Protein AF-A0A7J2ZGX6-F1 (afdb_monomer)

Foldseek 3Di:
DPPVVVVVVVVVVVVVVVPPPPQQWAKEKEFEWEEEDWFKWKDAFPDDIDTHDHVTDRDFIKMFTHPPLAALWTWIDTPPDPGTDDQVGFRIKMWGQDQFKKWKFKAWQDFDPPQKWKAKDQPTQVCQSVHDTRRDRGDRPTDTHHHGDITGMHMTMGGHNDGSPNYHYIYMYMYIDGD

Sequence (179 aa):
MDLKKTIRSAAVLLALVSLAHAAKYTTTLTYFNIASVEAFTVTLPGQTAVEATTGGAATANIEFNSTTGTDTCVDPCIAASTTCQSAGTPIFLIENTGTVNLHITVNFTASPPSCIKVAGSSASRAAACTGTIIDTSAVTVSASLQPSQQVSWWEAANFTSCVSSDTTTRTQWVYGVQT

Mean predicted aligned error: 10.23 Å

pLDDT: mean 76.53, std 14.9, range [42.88, 93.44]

Secondary structure (DSSP, 8-state):
--HHHHHHHHHHHHHHTT-------EEEEEEEEEES-SSEEEE-TTS--EE-BTT-EEEEEEEEEESSS--S-B-EEETTSS-B-BTTB-SEEEEE-SSS-EEEEEEESSPPPTTEEEEEESS-HHHHHHS-B--SS-----EEEPTT-EEEEEEEEEESS--TT--EEEEEEEEEEE-

Radius of gyration: 21.31 Å; Cα contacts (8 Å, |Δi|>4): 447; chains: 1; bounding box: 58×39×68 Å

Structure (mmCIF, N/CA/C/O backbone):
data_AF-A0A7J2ZGX6-F1
#
_entry.id   AF-A0A7J2ZGX6-F1
#
loop_
_atom_site.group_PDB
_atom_site.id
_atom_site.type_symbol
_atom_site.label_atom_id
_atom_site.label_alt_id
_atom_site.label_comp_id
_atom_site.label_asym_id
_atom_site.label_entity_id
_atom_site.label_seq_id
_atom_site.pdbx_PDB_ins_code
_atom_site.Cartn_x
_atom_site.Cartn_y
_atom_site.Cartn_z
_atom_site.occupancy
_atom_site.B_iso_or_equiv
_atom_site.auth_seq_id
_atom_site.auth_comp_id
_atom_site.auth_asym_id
_atom_site.auth_atom_id
_atom_site.pdbx_PDB_model_num
ATOM 1 N N . MET A 1 1 ? 40.299 24.655 -44.508 1.00 51.69 1 MET A N 1
ATOM 2 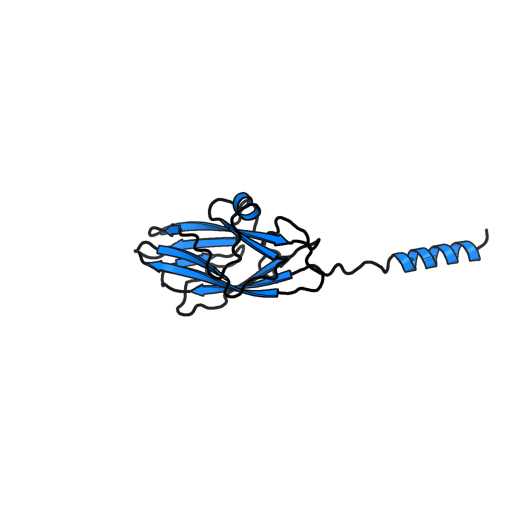C CA . MET A 1 1 ? 39.569 23.854 -43.504 1.00 51.69 1 MET A CA 1
ATOM 3 C C . MET A 1 1 ? 38.250 23.448 -44.136 1.00 51.69 1 MET A C 1
ATOM 5 O O . MET A 1 1 ? 37.492 24.316 -44.544 1.00 51.69 1 MET A O 1
ATOM 9 N N . ASP A 1 2 ? 38.071 22.155 -44.384 1.00 52.41 2 ASP A N 1
ATOM 10 C CA . ASP A 1 2 ? 37.078 21.637 -45.328 1.00 52.41 2 ASP A CA 1
ATOM 11 C C . ASP A 1 2 ? 35.677 21.635 -44.692 1.00 52.41 2 ASP A C 1
ATOM 13 O O . ASP A 1 2 ? 35.307 20.716 -43.960 1.00 52.41 2 ASP A O 1
ATOM 17 N N . LEU A 1 3 ? 34.913 22.709 -44.919 1.00 46.06 3 LEU A N 1
ATOM 18 C CA . LEU A 1 3 ? 33.615 22.990 -44.285 1.00 46.06 3 LEU A CA 1
ATOM 19 C C . LEU A 1 3 ? 32.607 21.832 -44.446 1.00 46.06 3 LEU A C 1
ATOM 21 O O . LEU A 1 3 ? 31.759 21.601 -43.585 1.00 46.06 3 LEU A O 1
ATOM 25 N N . LYS A 1 4 ? 32.753 21.034 -45.511 1.00 46.56 4 LYS A N 1
ATOM 26 C CA . LYS A 1 4 ? 31.935 19.842 -45.780 1.00 46.56 4 LYS A CA 1
ATOM 27 C C . LYS A 1 4 ? 32.206 18.682 -44.811 1.00 46.56 4 LYS A C 1
ATOM 29 O O . LYS A 1 4 ? 31.310 17.871 -44.589 1.00 46.56 4 LYS A O 1
ATOM 34 N N . LYS A 1 5 ? 33.405 18.592 -44.222 1.00 48.88 5 LYS A N 1
ATOM 35 C CA . LYS A 1 5 ? 33.767 17.557 -43.234 1.00 48.88 5 LYS A CA 1
ATOM 36 C C . LYS A 1 5 ? 33.173 17.860 -41.857 1.00 48.88 5 LYS A C 1
ATOM 38 O O . LYS A 1 5 ? 32.668 16.952 -41.209 1.00 48.88 5 LYS A O 1
ATOM 43 N N . THR A 1 6 ? 33.152 19.129 -41.454 1.00 49.72 6 THR A N 1
ATOM 44 C CA . THR A 1 6 ? 32.618 19.558 -40.150 1.00 49.72 6 THR A CA 1
ATOM 45 C C . THR A 1 6 ? 31.095 19.403 -40.064 1.00 49.72 6 THR A C 1
ATOM 47 O O . THR A 1 6 ? 30.574 18.991 -39.032 1.00 49.72 6 THR A O 1
ATOM 50 N N . ILE A 1 7 ? 30.374 19.644 -41.168 1.00 54.09 7 ILE A N 1
ATOM 51 C CA . ILE A 1 7 ? 28.905 19.518 -41.221 1.00 54.09 7 ILE A CA 1
ATOM 52 C C . ILE A 1 7 ? 28.454 18.047 -41.145 1.00 54.09 7 ILE A C 1
ATOM 54 O O . ILE A 1 7 ? 27.448 17.740 -40.509 1.00 54.09 7 ILE A O 1
ATOM 58 N N . ARG A 1 8 ? 29.217 17.112 -41.732 1.00 52.41 8 ARG A N 1
ATOM 59 C CA . ARG A 1 8 ? 28.899 15.672 -41.674 1.00 52.41 8 ARG A CA 1
ATOM 60 C C . ARG A 1 8 ? 29.056 15.095 -40.265 1.00 52.41 8 ARG A C 1
ATOM 62 O O . ARG A 1 8 ? 28.228 14.289 -39.857 1.00 52.41 8 ARG A O 1
ATOM 69 N N . SER A 1 9 ? 30.056 15.546 -39.506 1.00 52.31 9 SER A N 1
ATOM 70 C CA . SER A 1 9 ? 30.250 15.113 -38.116 1.00 52.31 9 SER A CA 1
ATOM 71 C C . SER A 1 9 ? 29.169 15.647 -37.171 1.00 52.31 9 SER A C 1
ATOM 73 O O . SER A 1 9 ? 28.743 14.928 -36.273 1.00 52.31 9 SER A O 1
ATOM 75 N N . ALA A 1 10 ? 28.672 16.869 -37.394 1.00 51.41 10 ALA A N 1
ATOM 76 C CA . ALA A 1 10 ? 27.597 17.444 -36.584 1.00 51.41 10 ALA A CA 1
ATOM 77 C C . ALA A 1 10 ? 26.242 16.747 -36.815 1.00 51.41 10 ALA A C 1
ATOM 79 O O . ALA A 1 10 ? 25.500 16.525 -35.864 1.00 51.41 10 ALA A O 1
ATOM 80 N N . ALA A 1 11 ? 25.938 16.343 -38.054 1.00 53.41 11 ALA A N 1
ATOM 81 C CA . ALA A 1 11 ? 24.695 15.638 -38.377 1.00 53.41 11 ALA A CA 1
ATOM 82 C C . ALA A 1 11 ? 24.647 14.208 -37.806 1.00 53.41 11 ALA A C 1
ATOM 84 O O . ALA A 1 11 ? 23.593 13.763 -37.361 1.00 53.41 11 ALA A O 1
ATOM 85 N N . VAL A 1 12 ? 25.787 13.504 -37.764 1.00 52.22 12 VAL A N 1
ATOM 86 C CA . VAL A 1 12 ? 25.885 12.178 -37.125 1.00 52.22 12 VAL A CA 1
ATOM 87 C C . VAL A 1 12 ? 25.757 12.296 -35.604 1.00 52.22 12 VAL A C 1
ATOM 89 O O . VAL A 1 12 ? 25.054 11.495 -34.995 1.00 52.22 12 VAL A O 1
ATOM 92 N N . LEU A 1 13 ? 26.351 13.330 -34.994 1.00 49.06 13 LEU A N 1
ATOM 93 C CA . LEU A 1 13 ? 26.216 13.583 -33.556 1.00 49.06 13 LEU A CA 1
ATOM 94 C C . LEU A 1 13 ? 24.770 13.946 -33.170 1.00 49.06 13 LEU A C 1
ATOM 96 O O . LEU A 1 13 ? 24.279 13.477 -32.151 1.00 49.06 13 LEU A O 1
ATOM 100 N N . LEU A 1 14 ? 24.062 14.718 -34.005 1.00 49.47 14 LEU A N 1
ATOM 101 C CA . LEU A 1 14 ? 22.666 15.104 -33.762 1.00 49.47 14 LEU A CA 1
ATOM 102 C C . LEU A 1 14 ? 21.678 13.941 -33.981 1.00 49.47 14 LEU A C 1
ATOM 104 O O . LEU A 1 14 ? 20.663 13.868 -33.295 1.00 49.47 14 LEU A O 1
ATOM 108 N N . ALA A 1 15 ? 21.994 13.003 -34.881 1.00 49.75 15 ALA A N 1
ATOM 109 C CA . ALA A 1 15 ? 21.204 11.789 -35.106 1.00 49.75 15 ALA A CA 1
ATOM 110 C C . ALA A 1 15 ? 21.405 10.708 -34.022 1.00 49.75 15 ALA A C 1
ATOM 112 O O . ALA A 1 15 ? 20.553 9.840 -33.861 1.00 49.75 15 ALA A O 1
ATOM 113 N N . LEU A 1 16 ? 22.507 10.755 -33.264 1.00 48.34 16 LEU A N 1
ATOM 114 C CA . LEU A 1 16 ? 22.766 9.845 -32.138 1.00 48.34 16 LEU A CA 1
ATOM 115 C C . LEU A 1 16 ? 22.094 10.296 -30.829 1.00 48.34 16 LEU A C 1
ATOM 117 O O . LEU A 1 16 ? 21.864 9.470 -29.952 1.00 48.34 16 LEU A O 1
ATOM 121 N N . VAL A 1 17 ? 21.735 11.579 -30.699 1.00 48.09 17 VAL A N 1
ATOM 122 C CA . VAL A 1 17 ? 21.063 12.125 -29.500 1.00 48.09 17 VAL A CA 1
ATOM 123 C C . VAL A 1 17 ? 19.572 11.754 -29.446 1.00 48.09 17 VAL A C 1
ATOM 125 O O . VAL A 1 17 ? 18.982 11.725 -28.369 1.00 48.09 17 VAL A O 1
ATOM 128 N N . SER A 1 18 ? 18.951 11.408 -30.577 1.00 42.88 18 SER A N 1
ATOM 129 C CA . SER A 1 18 ? 17.526 11.049 -30.651 1.00 42.88 18 SER A CA 1
ATOM 130 C C . SER A 1 18 ? 17.216 9.571 -30.381 1.00 42.88 18 SER A C 1
ATOM 132 O O . SER A 1 18 ? 16.042 9.217 -30.305 1.00 42.88 18 SER A O 1
ATOM 134 N N . LEU A 1 19 ? 18.225 8.720 -30.143 1.00 46.47 19 LEU A N 1
ATOM 135 C CA . LEU A 1 19 ? 18.037 7.415 -29.489 1.00 46.47 19 LEU A CA 1
ATOM 136 C C . LEU A 1 19 ? 18.182 7.531 -27.964 1.00 46.47 19 LEU A C 1
ATOM 138 O O . LEU A 1 19 ? 18.705 6.635 -27.299 1.00 46.47 19 LEU A O 1
ATOM 142 N N . ALA A 1 20 ? 17.660 8.612 -27.383 1.00 43.69 20 ALA A N 1
ATOM 143 C CA . ALA A 1 20 ? 17.103 8.515 -26.046 1.00 43.69 20 ALA A CA 1
ATOM 144 C C . ALA A 1 20 ? 15.953 7.506 -26.140 1.00 43.69 20 ALA A C 1
ATOM 146 O O . ALA A 1 20 ? 14.821 7.852 -26.477 1.00 43.69 20 ALA A O 1
ATOM 147 N N . HIS A 1 21 ? 16.273 6.225 -25.935 1.00 44.56 21 HIS A N 1
ATOM 148 C CA . HIS A 1 21 ? 15.272 5.220 -25.643 1.00 44.56 21 HIS A CA 1
ATOM 149 C C . HIS A 1 21 ? 14.427 5.821 -24.527 1.00 44.56 21 HIS A C 1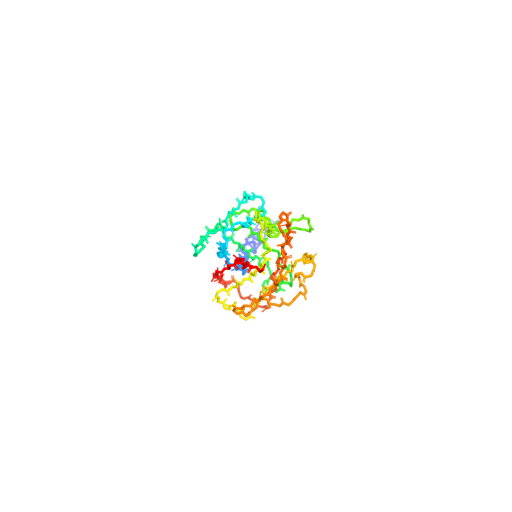
ATOM 151 O O . HIS A 1 21 ? 14.933 6.052 -23.429 1.00 44.56 21 HIS A O 1
ATOM 157 N N . ALA A 1 22 ? 13.164 6.126 -24.820 1.00 45.38 22 ALA A N 1
ATOM 158 C CA . ALA A 1 22 ? 12.170 6.270 -23.781 1.00 45.38 22 ALA A CA 1
ATOM 159 C C . ALA A 1 22 ? 12.139 4.899 -23.107 1.00 45.38 22 ALA A C 1
ATOM 161 O O . ALA A 1 22 ? 11.486 3.978 -23.599 1.00 45.38 22 ALA A O 1
ATOM 162 N N . ALA A 1 23 ? 12.979 4.720 -22.087 1.00 46.41 23 ALA A N 1
ATOM 163 C CA . ALA A 1 23 ? 12.978 3.536 -21.265 1.00 46.41 23 ALA A CA 1
ATOM 164 C C . ALA A 1 23 ? 11.558 3.467 -20.720 1.00 46.41 23 ALA A C 1
ATOM 166 O O . ALA A 1 23 ? 11.140 4.320 -19.939 1.00 46.41 23 ALA A O 1
ATOM 167 N N . LYS A 1 24 ? 10.754 2.555 -21.267 1.00 50.72 24 LYS A N 1
ATOM 168 C CA . LYS A 1 24 ? 9.440 2.330 -20.702 1.00 50.72 24 LYS A CA 1
ATOM 169 C C . LYS A 1 24 ? 9.697 1.579 -19.395 1.00 50.72 24 LYS A C 1
ATOM 171 O O . LYS A 1 24 ? 10.315 0.516 -19.377 1.00 50.72 24 LYS A O 1
ATOM 176 N N . TYR A 1 25 ? 9.346 2.224 -18.302 1.00 58.53 25 TYR A N 1
ATOM 177 C CA . TYR A 1 25 ? 9.548 1.716 -16.960 1.00 58.53 25 TYR A CA 1
ATOM 178 C C . TYR A 1 25 ? 8.359 0.817 -16.627 1.00 58.53 25 TYR A C 1
ATOM 180 O O . TYR A 1 25 ? 7.214 1.199 -16.868 1.00 58.53 25 TYR A O 1
ATOM 188 N N . THR A 1 26 ? 8.614 -0.402 -16.155 1.00 66.75 26 THR A N 1
ATOM 189 C CA . THR A 1 26 ? 7.534 -1.304 -15.746 1.00 66.75 26 THR A CA 1
ATOM 190 C C . THR A 1 26 ? 6.851 -0.684 -14.526 1.00 66.75 26 THR A C 1
ATOM 192 O O . THR A 1 26 ? 7.489 -0.501 -13.486 1.00 66.75 26 THR A O 1
ATOM 195 N N . THR A 1 27 ? 5.563 -0.363 -14.656 1.00 68.25 27 THR A N 1
ATOM 196 C CA . THR A 1 27 ? 4.753 0.245 -13.592 1.00 68.25 27 THR A CA 1
ATOM 197 C C . THR A 1 27 ? 3.699 -0.748 -13.129 1.00 68.25 27 THR A C 1
ATOM 199 O O . THR A 1 27 ? 2.892 -1.234 -13.921 1.00 68.25 27 THR A O 1
ATOM 202 N N . THR A 1 28 ? 3.656 -1.021 -11.829 1.00 71.94 28 THR A N 1
ATOM 203 C CA . THR A 1 28 ? 2.504 -1.704 -11.223 1.00 71.94 28 THR A CA 1
ATOM 204 C C . THR A 1 28 ? 1.610 -0.675 -10.570 1.00 71.94 28 THR A C 1
ATOM 206 O O . THR A 1 28 ? 2.066 -0.007 -9.652 1.00 71.94 28 THR A O 1
ATOM 209 N N . LEU A 1 29 ? 0.355 -0.579 -11.007 1.00 76.56 29 LEU A N 1
ATOM 210 C CA . LEU A 1 29 ? -0.668 0.248 -10.376 1.00 76.56 29 LEU A CA 1
ATOM 211 C C . LEU A 1 29 ? -1.512 -0.610 -9.431 1.00 76.56 29 LEU A C 1
ATOM 213 O O . LEU A 1 29 ? -2.022 -1.661 -9.819 1.00 76.56 29 LEU A O 1
ATOM 217 N N . THR A 1 30 ? -1.707 -0.141 -8.210 1.00 71.44 30 THR A N 1
ATOM 218 C CA . THR A 1 30 ? -2.490 -0.814 -7.179 1.00 71.44 30 THR A CA 1
ATOM 219 C C . THR A 1 30 ? -3.598 0.112 -6.693 1.00 71.44 30 THR A C 1
ATOM 221 O O . THR A 1 30 ? -3.321 1.160 -6.118 1.00 71.44 30 THR A O 1
ATOM 224 N N . TYR A 1 31 ? -4.855 -0.271 -6.904 1.00 77.50 31 TYR A N 1
ATOM 225 C CA . TYR A 1 31 ? -6.007 0.380 -6.288 1.00 77.50 31 TYR A CA 1
ATOM 226 C C . TYR A 1 31 ? -6.081 -0.008 -4.821 1.00 77.50 31 TYR A C 1
ATOM 228 O O . TYR A 1 31 ? -6.272 -1.184 -4.505 1.00 77.50 31 TYR A O 1
ATOM 236 N N . PHE A 1 32 ? -5.957 0.970 -3.936 1.00 77.81 32 PHE A N 1
ATOM 237 C CA . PHE A 1 32 ? -5.995 0.742 -2.503 1.00 77.81 32 PHE A CA 1
ATOM 238 C C . PHE A 1 32 ? -7.416 0.919 -1.960 1.00 77.81 32 PHE A C 1
ATOM 240 O O . PHE A 1 32 ? -8.014 1.984 -2.108 1.00 77.81 32 PHE A O 1
ATOM 247 N N . ASN A 1 33 ? -7.943 -0.138 -1.338 1.00 79.25 33 ASN A N 1
ATOM 248 C CA . ASN A 1 33 ? -9.261 -0.166 -0.709 1.00 79.25 33 ASN A CA 1
ATOM 249 C C . ASN A 1 33 ? -9.136 -0.527 0.773 1.00 79.25 33 ASN A C 1
ATOM 251 O O . ASN A 1 33 ? -8.356 -1.405 1.145 1.00 79.25 33 ASN A O 1
ATOM 255 N N . ILE A 1 34 ? -9.945 0.117 1.612 1.00 76.00 34 ILE A N 1
ATOM 256 C CA . ILE A 1 34 ? -9.992 -0.140 3.057 1.00 76.00 34 ILE A CA 1
ATOM 257 C C . ILE A 1 34 ? -11.333 -0.782 3.389 1.00 76.00 34 ILE A C 1
ATOM 259 O O . ILE A 1 34 ? -12.366 -0.137 3.222 1.00 76.00 34 ILE A O 1
ATOM 263 N N . ALA A 1 35 ? -11.329 -2.032 3.851 1.00 79.56 35 ALA A N 1
ATOM 264 C CA . ALA A 1 35 ? -12.541 -2.801 4.120 1.00 79.56 35 ALA A CA 1
ATOM 265 C C . ALA A 1 35 ? -12.614 -3.395 5.530 1.00 79.56 35 ALA A C 1
ATOM 267 O O . ALA A 1 35 ? -11.634 -3.478 6.248 1.00 79.56 35 ALA A O 1
ATOM 268 N N . SER A 1 36 ? -13.827 -3.833 5.863 1.00 64.62 36 SER A N 1
ATOM 269 C CA . SER A 1 36 ? -14.267 -4.634 7.012 1.00 64.62 36 SER A CA 1
ATOM 270 C C . SER A 1 36 ? -13.801 -4.178 8.397 1.00 64.62 36 SER A C 1
ATOM 272 O O . SER A 1 36 ? -12.656 -4.366 8.773 1.00 64.62 36 SER A O 1
ATOM 274 N N . VAL A 1 37 ? -14.784 -3.728 9.182 1.00 61.75 37 VAL A N 1
ATOM 275 C CA . VAL A 1 37 ? -14.746 -3.265 10.579 1.00 61.75 37 VAL A CA 1
ATOM 276 C C . VAL A 1 37 ? -14.530 -1.758 10.709 1.00 61.75 37 VAL A C 1
ATOM 278 O O . VAL A 1 37 ? -13.433 -1.242 10.535 1.00 61.75 37 VAL A O 1
ATOM 281 N N . GLU A 1 38 ? -15.623 -1.063 11.041 1.00 68.00 38 GLU A N 1
ATOM 282 C CA . GLU A 1 38 ? -15.597 0.315 11.533 1.00 68.00 38 GLU A CA 1
ATOM 283 C C . GLU A 1 38 ? -14.642 0.414 12.733 1.00 68.00 38 GLU A C 1
ATOM 285 O O . GLU A 1 38 ? -14.586 -0.501 13.557 1.00 68.00 38 GLU A O 1
ATOM 290 N N . ALA A 1 39 ? -13.941 1.544 12.845 1.00 76.81 39 ALA A N 1
ATOM 291 C CA . ALA A 1 39 ? -12.988 1.867 13.913 1.00 76.81 39 ALA A CA 1
ATOM 292 C C . ALA A 1 39 ? -11.516 1.454 13.701 1.00 76.81 39 ALA A C 1
ATOM 294 O O . ALA A 1 39 ? -10.782 1.184 14.652 1.00 76.81 39 ALA A O 1
ATOM 295 N N . PHE A 1 40 ? -11.049 1.503 12.453 1.00 84.44 40 PHE A N 1
ATOM 296 C CA . PHE A 1 40 ? -9.645 1.806 12.179 1.00 84.44 40 PHE A CA 1
ATOM 297 C C . PHE A 1 40 ? -9.514 2.842 11.065 1.00 84.44 40 PHE A C 1
ATOM 299 O O . PHE A 1 40 ? -10.409 3.001 10.227 1.00 84.44 40 PHE A O 1
ATOM 306 N N . THR A 1 41 ? -8.387 3.545 11.062 1.00 87.69 41 THR A N 1
ATOM 307 C CA . THR A 1 41 ? -8.008 4.464 9.990 1.00 87.69 41 THR A CA 1
ATOM 308 C C . THR A 1 41 ? -6.738 3.981 9.310 1.00 87.69 41 THR A C 1
ATOM 310 O O . THR A 1 41 ? -5.910 3.288 9.908 1.00 87.69 41 THR A O 1
ATOM 313 N N . VAL A 1 42 ? -6.582 4.344 8.039 1.00 87.94 42 VAL A N 1
ATOM 314 C CA . VAL A 1 42 ? -5.334 4.159 7.302 1.00 87.94 42 VAL A CA 1
ATOM 315 C C . VAL A 1 42 ? -4.874 5.495 6.749 1.00 87.94 42 VAL A C 1
ATOM 317 O O . VAL A 1 42 ? -5.637 6.205 6.096 1.00 87.94 42 VAL A O 1
ATOM 320 N N . THR A 1 43 ? -3.611 5.826 6.988 1.00 90.06 43 THR A N 1
ATOM 321 C CA . THR A 1 43 ? -2.970 7.026 6.448 1.00 90.06 43 THR A CA 1
ATOM 322 C C . THR A 1 43 ? -1.888 6.633 5.455 1.00 90.06 43 THR A C 1
ATOM 324 O O . TH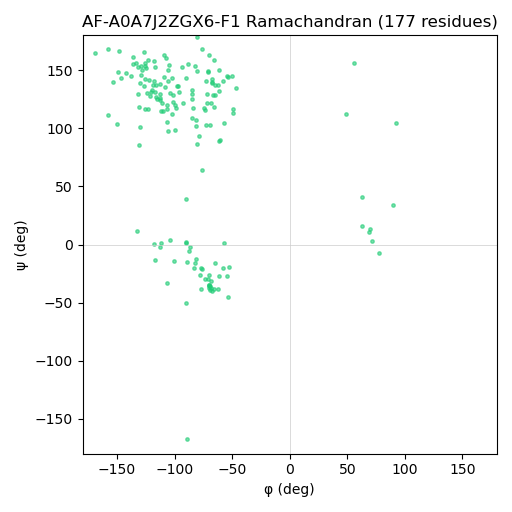R A 1 43 ? -0.973 5.882 5.792 1.00 90.06 43 THR A O 1
ATOM 327 N N . LEU A 1 44 ? -1.991 7.165 4.239 1.00 90.38 44 LEU A N 1
ATOM 328 C CA . LEU A 1 44 ? -0.965 7.086 3.202 1.00 90.38 44 LEU A CA 1
ATOM 329 C C . LEU A 1 44 ? 0.023 8.267 3.323 1.00 90.38 44 LEU A C 1
ATOM 331 O O . LEU A 1 44 ? -0.363 9.335 3.808 1.00 90.38 44 LEU A O 1
ATOM 335 N N . PRO A 1 45 ? 1.272 8.143 2.835 1.00 90.75 45 PRO A N 1
ATOM 336 C CA . PRO A 1 45 ? 2.256 9.220 2.830 1.00 90.75 45 PRO A CA 1
ATOM 337 C C . PRO A 1 45 ? 1.716 10.541 2.269 1.00 90.75 45 PRO A C 1
ATOM 339 O O . PRO A 1 45 ? 1.390 10.658 1.091 1.00 90.75 45 PRO A O 1
ATOM 342 N N . GLY A 1 46 ? 1.667 11.580 3.102 1.00 88.00 46 GLY A N 1
ATOM 343 C CA . GLY A 1 46 ? 1.234 12.913 2.671 1.00 88.00 46 GLY A CA 1
ATOM 344 C C . GLY A 1 46 ? -0.256 13.032 2.327 1.00 88.00 46 GLY A C 1
ATOM 345 O O . GLY A 1 46 ? -0.648 14.039 1.743 1.00 88.00 46 GLY A O 1
ATOM 346 N N . GLN A 1 47 ? -1.081 12.045 2.684 1.00 89.25 47 GLN A N 1
ATOM 347 C CA . GLN A 1 47 ? -2.538 12.140 2.613 1.00 89.25 47 GLN A CA 1
ATOM 348 C C . GLN A 1 47 ? -3.158 12.208 4.007 1.00 89.25 47 GLN A C 1
ATOM 350 O O . GLN A 1 47 ? -2.531 11.884 5.014 1.00 89.25 47 GLN A O 1
ATOM 355 N N . THR A 1 48 ? -4.414 12.641 4.058 1.00 90.38 48 THR A N 1
ATOM 356 C CA . THR A 1 48 ? -5.238 12.561 5.264 1.00 90.38 48 THR A CA 1
ATOM 357 C C . THR A 1 48 ? -5.623 11.114 5.554 1.00 90.38 48 THR A C 1
ATOM 359 O O . THR A 1 48 ? -5.808 10.326 4.627 1.00 90.38 48 THR A O 1
ATOM 362 N N . ALA A 1 49 ? -5.785 10.780 6.835 1.00 90.44 49 ALA A N 1
ATOM 363 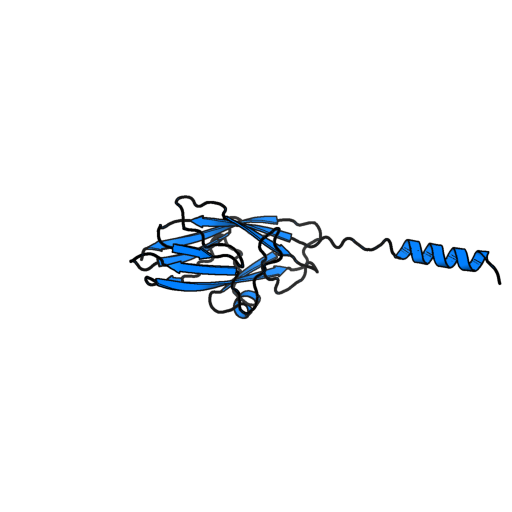C CA . ALA A 1 49 ? -6.288 9.478 7.254 1.00 90.44 49 ALA A CA 1
ATOM 364 C C . ALA A 1 49 ? -7.676 9.204 6.655 1.00 90.44 49 ALA A C 1
ATOM 366 O O . ALA A 1 49 ? -8.516 10.105 6.591 1.00 90.44 49 ALA A O 1
ATOM 367 N N . VAL A 1 50 ? -7.915 7.961 6.241 1.00 89.12 50 VAL A N 1
ATOM 368 C CA . VAL A 1 50 ? -9.210 7.505 5.730 1.00 89.12 50 VAL A CA 1
ATOM 369 C C . VAL A 1 50 ? -9.753 6.395 6.618 1.00 89.12 50 VAL A C 1
ATOM 371 O O . VAL A 1 50 ? -9.013 5.507 7.040 1.00 89.12 50 VAL A O 1
ATOM 374 N N . GLU A 1 51 ? -11.047 6.460 6.911 1.00 88.19 51 GLU A N 1
ATOM 375 C CA . GLU A 1 51 ? -11.750 5.484 7.740 1.00 88.19 51 GLU A CA 1
ATOM 376 C C . GLU A 1 51 ? -12.122 4.223 6.952 1.00 88.19 51 GLU A C 1
ATOM 378 O O 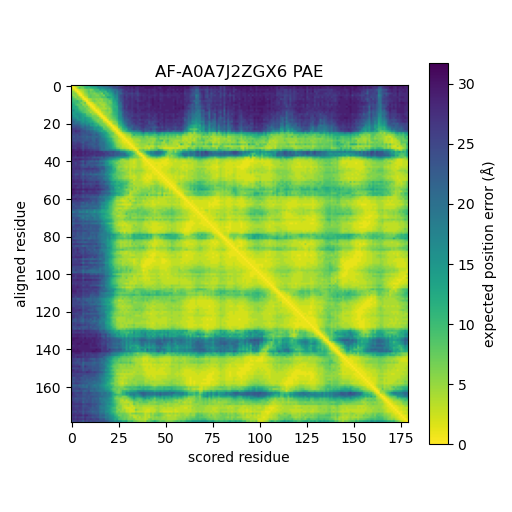. GLU A 1 51 ? -12.400 4.263 5.748 1.00 88.19 51 GLU A O 1
ATOM 383 N N . ALA A 1 52 ? -12.154 3.090 7.651 1.00 82.94 52 ALA A N 1
ATOM 384 C CA . ALA A 1 52 ? -12.649 1.842 7.093 1.00 82.94 52 ALA A CA 1
ATOM 385 C C . ALA A 1 52 ? -14.145 1.919 6.760 1.00 82.94 52 ALA A C 1
ATOM 387 O O . ALA A 1 52 ? -14.950 2.409 7.550 1.00 82.94 52 ALA A O 1
ATOM 388 N N . THR A 1 53 ? -14.529 1.386 5.597 1.00 81.50 53 THR A N 1
ATOM 389 C CA . THR A 1 53 ? -15.924 1.381 5.132 1.00 81.50 53 THR A CA 1
ATOM 390 C C . THR A 1 53 ? -16.371 -0.019 4.718 1.00 81.50 53 THR A C 1
ATOM 392 O O . THR A 1 53 ? -15.583 -0.861 4.276 1.00 81.50 53 THR A O 1
ATOM 395 N N . THR A 1 54 ? -17.666 -0.303 4.870 1.00 77.31 54 THR A N 1
ATOM 396 C CA . THR A 1 54 ? -18.239 -1.594 4.463 1.00 77.31 54 THR A CA 1
ATOM 397 C C . THR A 1 54 ? -18.152 -1.762 2.946 1.00 77.31 54 THR A C 1
ATOM 399 O O . THR A 1 54 ? -18.567 -0.885 2.198 1.00 77.31 54 THR A O 1
ATOM 402 N N . GLY A 1 55 ? -17.610 -2.898 2.492 1.00 76.69 55 GLY A N 1
ATOM 403 C CA . GLY A 1 55 ? -17.356 -3.166 1.070 1.00 76.69 55 GLY A CA 1
ATOM 404 C C . GLY A 1 55 ? -16.116 -2.468 0.504 1.00 76.69 55 GLY A C 1
ATOM 405 O O . GLY A 1 55 ? -15.732 -2.792 -0.611 1.00 76.69 55 GLY A O 1
ATOM 406 N N . GLY A 1 56 ? -15.494 -1.589 1.298 1.00 75.62 56 GLY A N 1
ATOM 407 C CA . GLY A 1 56 ? -14.369 -0.713 0.988 1.00 75.62 56 GLY A CA 1
ATOM 408 C C . GLY A 1 56 ? -14.549 0.218 -0.205 1.00 75.62 56 GLY A C 1
ATOM 409 O O . GLY A 1 56 ? -15.348 -0.000 -1.113 1.00 75.62 56 GLY A O 1
ATOM 410 N N . ALA A 1 57 ? -13.784 1.301 -0.178 1.00 76.31 57 ALA A N 1
ATOM 411 C CA . ALA A 1 57 ? -13.744 2.295 -1.238 1.00 76.31 57 ALA A CA 1
ATOM 412 C C . ALA A 1 57 ? -12.297 2.550 -1.648 1.00 76.31 57 ALA A C 1
ATOM 414 O O . ALA A 1 57 ? -11.399 2.521 -0.804 1.00 76.31 57 ALA A O 1
ATOM 415 N N . ALA A 1 58 ? -12.086 2.822 -2.936 1.00 75.50 58 ALA A N 1
ATOM 416 C CA . ALA A 1 58 ? -10.779 3.203 -3.440 1.00 75.50 58 ALA A CA 1
ATOM 417 C C . ALA A 1 58 ? -10.414 4.587 -2.894 1.00 75.50 58 ALA A C 1
ATOM 419 O O . ALA A 1 58 ? -11.145 5.553 -3.117 1.00 75.50 58 ALA A O 1
ATOM 420 N N . THR A 1 59 ? -9.295 4.686 -2.185 1.00 78.50 59 THR A N 1
ATOM 421 C CA . THR A 1 59 ? -8.865 5.940 -1.544 1.00 78.50 59 THR A CA 1
ATOM 422 C C . THR A 1 59 ? -7.683 6.574 -2.268 1.00 78.50 59 THR A C 1
ATOM 424 O O . THR A 1 59 ? -7.602 7.796 -2.366 1.00 78.50 59 THR A O 1
ATOM 427 N N . ALA A 1 60 ? -6.802 5.754 -2.844 1.00 83.25 60 ALA A N 1
ATOM 428 C CA . ALA A 1 60 ? -5.727 6.200 -3.714 1.00 83.25 60 ALA A CA 1
ATOM 429 C C . ALA A 1 60 ? -5.235 5.072 -4.626 1.00 83.25 60 ALA A C 1
ATOM 431 O O . ALA A 1 60 ? -5.511 3.888 -4.420 1.00 83.25 60 ALA A O 1
ATOM 432 N N . ASN A 1 61 ? -4.440 5.465 -5.612 1.00 85.19 61 ASN A N 1
ATOM 433 C CA . ASN A 1 61 ? -3.628 4.553 -6.393 1.00 85.19 61 ASN A CA 1
ATOM 434 C C . ASN A 1 61 ? -2.212 4.544 -5.814 1.00 85.19 61 ASN A C 1
ATOM 436 O O . ASN A 1 61 ? -1.662 5.606 -5.533 1.00 85.19 61 ASN A O 1
ATOM 440 N N . ILE A 1 62 ? -1.614 3.368 -5.678 1.00 88.00 62 ILE A N 1
ATOM 441 C CA . ILE A 1 62 ? -0.212 3.185 -5.301 1.00 88.00 62 ILE A CA 1
ATOM 442 C C . ILE A 1 62 ? 0.523 2.608 -6.503 1.00 88.00 62 ILE A C 1
ATOM 444 O O . ILE A 1 62 ? -0.002 1.725 -7.178 1.00 88.00 62 ILE A O 1
ATOM 448 N N . GLU A 1 63 ? 1.724 3.091 -6.786 1.00 89.00 63 GLU A N 1
ATOM 449 C CA . GLU A 1 63 ? 2.539 2.622 -7.894 1.00 89.00 63 GLU A CA 1
ATOM 450 C C . GLU A 1 63 ? 3.934 2.177 -7.468 1.00 89.00 63 GLU A C 1
ATOM 452 O O . GLU A 1 63 ? 4.572 2.790 -6.615 1.00 89.00 63 GLU A O 1
ATOM 457 N N . PHE A 1 64 ? 4.413 1.113 -8.109 1.00 88.56 64 PHE A N 1
ATOM 458 C CA . PHE A 1 64 ? 5.805 0.681 -8.052 1.00 88.56 64 PHE A CA 1
ATOM 459 C C . PHE A 1 64 ? 6.428 0.931 -9.421 1.00 88.56 64 PHE A C 1
ATOM 461 O O . PHE A 1 64 ? 6.020 0.302 -10.402 1.00 88.56 64 PHE A O 1
ATOM 468 N N . ASN A 1 65 ? 7.401 1.838 -9.483 1.00 87.00 65 ASN A N 1
ATOM 469 C CA . ASN A 1 65 ? 8.066 2.225 -10.724 1.00 87.00 65 ASN A CA 1
ATOM 470 C C . ASN A 1 65 ? 9.475 1.634 -10.780 1.00 87.00 65 ASN A C 1
ATOM 472 O O . ASN A 1 65 ? 10.385 2.118 -10.105 1.00 87.00 65 ASN A O 1
ATOM 476 N N . SER A 1 66 ? 9.661 0.599 -11.600 1.00 85.94 66 SER A N 1
ATOM 477 C CA . SER A 1 66 ? 10.991 0.048 -11.852 1.00 85.94 66 SER A CA 1
ATOM 478 C C . SER A 1 66 ? 11.703 0.824 -12.956 1.00 85.94 66 SER A C 1
ATOM 480 O O . SER A 1 66 ? 11.210 0.930 -14.076 1.00 85.94 66 SER A O 1
ATOM 482 N N . THR A 1 67 ? 12.904 1.309 -12.659 1.00 81.75 67 THR A N 1
ATOM 483 C CA . THR A 1 67 ? 13.780 1.997 -13.615 1.00 81.75 67 THR A CA 1
ATOM 484 C C . THR A 1 67 ? 14.503 1.036 -14.562 1.00 81.75 67 THR A C 1
ATOM 486 O O . THR A 1 67 ? 14.846 1.419 -15.679 1.00 81.75 67 THR A O 1
ATOM 489 N N . THR A 1 68 ? 14.722 -0.217 -14.147 1.00 84.00 68 THR A N 1
ATOM 490 C CA . THR A 1 68 ? 15.513 -1.194 -14.921 1.00 84.00 68 THR A CA 1
ATOM 491 C C . THR A 1 68 ? 14.731 -2.421 -15.393 1.00 84.00 68 THR A C 1
ATOM 493 O O . THR A 1 68 ? 15.235 -3.179 -16.218 1.00 84.00 68 THR A O 1
ATOM 496 N N . GLY A 1 69 ? 13.528 -2.662 -14.861 1.00 83.25 69 GLY A N 1
ATOM 497 C CA . GLY A 1 69 ? 12.808 -3.935 -15.013 1.00 83.25 69 GLY A CA 1
ATOM 498 C C . GLY A 1 69 ? 13.427 -5.089 -14.208 1.00 83.25 69 GLY A C 1
ATOM 499 O O . GLY A 1 69 ? 12.954 -6.223 -14.286 1.00 83.25 69 GLY A O 1
ATOM 500 N N . THR A 1 70 ? 14.483 -4.813 -13.435 1.00 87.31 70 THR A N 1
ATOM 501 C CA . THR A 1 70 ? 15.232 -5.782 -12.613 1.00 87.31 70 THR A CA 1
ATOM 502 C C . THR A 1 70 ? 15.482 -5.289 -11.183 1.00 87.31 70 THR A C 1
ATOM 504 O O . THR A 1 70 ? 16.305 -5.848 -10.459 1.00 87.31 70 THR A O 1
ATOM 507 N N . ASP A 1 71 ? 14.825 -4.201 -10.781 1.00 88.44 71 ASP A N 1
ATOM 508 C CA . ASP A 1 71 ? 15.066 -3.568 -9.487 1.00 88.44 71 ASP A CA 1
ATOM 509 C C . ASP A 1 71 ? 14.628 -4.484 -8.344 1.00 88.44 71 ASP A C 1
ATOM 511 O O . ASP A 1 71 ? 13.503 -4.978 -8.316 1.00 88.44 71 ASP A O 1
ATOM 515 N N . THR A 1 72 ? 15.515 -4.703 -7.376 1.00 87.75 72 THR A N 1
ATOM 516 C CA . THR A 1 72 ? 15.297 -5.703 -6.323 1.00 87.75 72 THR A CA 1
ATOM 517 C C . THR A 1 72 ? 14.561 -5.172 -5.097 1.00 87.75 72 THR A C 1
ATOM 519 O O . THR A 1 72 ? 14.078 -5.967 -4.291 1.00 87.75 72 THR A O 1
ATOM 522 N N . CYS A 1 73 ? 14.471 -3.850 -4.957 1.00 91.00 73 CYS A N 1
ATOM 523 C CA . CYS A 1 73 ? 13.622 -3.188 -3.978 1.00 91.00 73 CYS A CA 1
ATOM 524 C C . CYS A 1 73 ? 13.171 -1.824 -4.505 1.00 91.00 73 CYS A C 1
ATOM 526 O O . CYS A 1 73 ? 13.938 -0.861 -4.514 1.00 91.00 73 CYS A O 1
ATOM 528 N N . VAL A 1 74 ? 11.919 -1.762 -4.941 1.00 91.00 74 VAL A N 1
ATOM 529 C CA . VAL A 1 74 ? 11.237 -0.554 -5.402 1.00 91.00 74 VAL A CA 1
ATOM 530 C C . VAL A 1 74 ? 10.240 -0.135 -4.336 1.00 91.00 74 VAL A C 1
ATOM 532 O O . VAL A 1 74 ? 9.341 -0.905 -3.996 1.00 91.00 74 VAL A O 1
ATOM 535 N N . ASP A 1 75 ? 10.407 1.076 -3.813 1.00 92.31 75 ASP A N 1
ATOM 536 C CA . ASP A 1 75 ? 9.453 1.661 -2.876 1.00 92.31 75 ASP A CA 1
ATOM 537 C C . ASP A 1 75 ? 8.161 2.072 -3.603 1.00 92.31 75 ASP A C 1
ATOM 539 O O . ASP A 1 75 ? 8.227 2.603 -4.717 1.00 92.31 75 ASP A O 1
ATOM 543 N N . PRO A 1 76 ? 6.989 1.864 -2.983 1.00 91.56 76 PRO A N 1
ATOM 544 C CA . PRO A 1 76 ? 5.733 2.369 -3.507 1.00 91.56 76 PRO A CA 1
ATOM 545 C C . PRO A 1 76 ? 5.640 3.893 -3.379 1.00 91.56 76 PRO A C 1
ATOM 547 O O . PRO A 1 76 ? 6.096 4.493 -2.397 1.00 91.56 76 PRO A O 1
ATOM 550 N N . CYS A 1 77 ? 4.947 4.502 -4.333 1.00 91.12 77 CYS A N 1
ATOM 551 C CA . CYS A 1 77 ? 4.544 5.901 -4.304 1.00 91.12 77 CYS A CA 1
ATOM 552 C C . CYS A 1 77 ? 3.041 6.027 -4.507 1.00 91.12 77 CYS A C 1
ATOM 554 O O . CYS A 1 77 ? 2.409 5.159 -5.099 1.00 91.12 77 CYS A O 1
ATOM 556 N N . ILE A 1 78 ? 2.452 7.122 -4.043 1.00 90.56 78 ILE A N 1
ATOM 557 C CA . ILE A 1 78 ? 1.071 7.439 -4.405 1.00 90.56 78 ILE A CA 1
ATOM 558 C C . ILE A 1 78 ? 1.061 7.870 -5.874 1.00 90.56 78 ILE A C 1
ATOM 560 O O . ILE A 1 78 ? 1.745 8.825 -6.238 1.00 90.56 78 ILE A O 1
ATOM 564 N N . ALA A 1 79 ? 0.293 7.185 -6.719 1.00 82.94 79 ALA A N 1
ATOM 565 C CA . ALA A 1 79 ? 0.248 7.479 -8.145 1.00 82.94 79 ALA A CA 1
ATOM 566 C C . ALA A 1 79 ? -0.270 8.908 -8.378 1.00 82.94 79 ALA A C 1
ATOM 568 O O . ALA A 1 79 ? -1.229 9.343 -7.737 1.00 82.94 79 ALA A O 1
ATOM 569 N N . ALA A 1 80 ? 0.374 9.630 -9.299 1.00 74.81 80 ALA A N 1
ATOM 570 C CA . ALA A 1 80 ? 0.199 11.071 -9.545 1.00 74.81 80 ALA A CA 1
ATOM 571 C C . ALA A 1 80 ? 0.707 12.017 -8.432 1.00 74.81 80 ALA A C 1
ATOM 573 O O . ALA A 1 80 ? 0.474 13.225 -8.496 1.00 74.81 80 ALA A O 1
ATOM 574 N N . SER A 1 81 ? 1.446 11.497 -7.452 1.00 80.50 81 SER A N 1
ATOM 575 C CA . SER A 1 81 ? 2.171 12.262 -6.438 1.00 80.50 81 SER A CA 1
ATOM 576 C C . SER A 1 81 ? 3.661 11.901 -6.463 1.00 80.50 81 SER A C 1
ATOM 578 O O . SER A 1 81 ? 4.052 10.842 -6.942 1.00 80.50 81 SER A O 1
ATOM 580 N N . THR A 1 82 ? 4.516 12.778 -5.932 1.00 78.06 82 THR A N 1
ATOM 581 C CA . THR A 1 82 ? 5.930 12.460 -5.663 1.00 78.06 82 THR A CA 1
ATOM 582 C C . THR A 1 82 ? 6.139 11.898 -4.256 1.00 78.06 82 THR A C 1
ATOM 584 O O . THR A 1 82 ? 7.277 11.680 -3.843 1.00 78.06 82 THR A O 1
ATOM 587 N N . THR A 1 83 ? 5.066 11.723 -3.480 1.00 90.00 83 THR A N 1
ATOM 588 C CA . THR A 1 83 ? 5.159 11.214 -2.114 1.00 90.00 83 THR A CA 1
ATOM 589 C C . THR A 1 83 ? 5.265 9.698 -2.138 1.00 90.00 83 THR A C 1
ATOM 591 O O . THR A 1 83 ? 4.298 8.982 -2.408 1.00 90.00 83 THR A O 1
ATOM 594 N N . CYS A 1 84 ? 6.468 9.229 -1.839 1.00 90.75 84 CYS A N 1
ATOM 595 C CA . CYS A 1 84 ? 6.805 7.822 -1.743 1.00 90.75 84 CYS A CA 1
ATOM 596 C C . CYS A 1 84 ? 7.020 7.407 -0.292 1.00 90.75 84 CYS A C 1
ATOM 598 O O . CYS A 1 84 ? 7.304 8.233 0.582 1.00 90.75 84 CYS A O 1
ATOM 600 N N . GLN A 1 85 ? 6.940 6.102 -0.056 1.00 93.44 85 GLN A N 1
ATOM 601 C CA . GLN A 1 85 ? 7.512 5.504 1.140 1.00 93.44 85 GLN A CA 1
ATOM 602 C C . GLN A 1 85 ? 9.005 5.873 1.257 1.00 93.44 85 GLN A C 1
ATOM 604 O O . GLN A 1 85 ? 9.722 5.967 0.262 1.00 93.44 85 GLN A O 1
ATOM 609 N N . SER A 1 86 ? 9.495 6.067 2.482 1.00 91.00 86 SER A N 1
ATOM 610 C CA . SER A 1 86 ? 10.913 6.333 2.770 1.00 91.00 86 SER A CA 1
ATOM 611 C C . SER A 1 86 ? 11.300 5.748 4.125 1.00 91.00 86 SER A C 1
ATOM 613 O O . SER A 1 86 ? 10.421 5.444 4.907 1.00 91.00 86 SER A O 1
ATOM 615 N N . ALA A 1 87 ? 12.581 5.628 4.482 1.00 84.38 87 ALA A N 1
ATOM 616 C CA . ALA A 1 87 ? 13.003 4.954 5.724 1.00 84.38 87 ALA A CA 1
ATOM 617 C C . ALA A 1 87 ? 12.337 5.441 7.041 1.00 84.38 87 ALA A C 1
ATOM 619 O O . ALA A 1 87 ? 12.347 4.696 8.017 1.00 84.38 87 ALA A O 1
ATOM 620 N N . GLY A 1 88 ? 11.754 6.647 7.080 1.00 87.88 88 GLY A N 1
ATOM 621 C CA . GLY A 1 88 ? 10.969 7.162 8.215 1.00 87.88 88 GLY A CA 1
ATOM 622 C C . GLY A 1 88 ? 9.467 7.334 7.945 1.00 87.88 88 GLY A C 1
ATOM 623 O O . GLY A 1 88 ? 8.744 7.803 8.818 1.00 87.88 88 GLY A O 1
ATOM 624 N N . THR A 1 89 ? 8.991 6.990 6.750 1.00 92.94 89 THR A N 1
ATOM 625 C CA . THR A 1 89 ? 7.599 7.161 6.321 1.00 92.94 89 THR A CA 1
ATOM 626 C C . THR A 1 89 ? 7.083 5.848 5.726 1.00 92.94 89 THR A C 1
ATOM 628 O O . THR A 1 89 ? 7.428 5.552 4.579 1.00 92.94 89 THR A O 1
ATOM 631 N N . PRO A 1 90 ? 6.293 5.054 6.475 1.00 93.12 90 PRO A N 1
ATOM 632 C CA . PRO A 1 90 ? 5.694 3.818 5.966 1.00 93.12 90 PRO A CA 1
ATOM 633 C C . PRO A 1 90 ? 4.681 4.108 4.854 1.00 93.12 90 PRO A C 1
ATOM 635 O O . PRO A 1 90 ? 4.145 5.214 4.794 1.00 93.12 90 PRO A O 1
ATOM 638 N N . ILE A 1 91 ? 4.380 3.122 4.000 1.00 93.00 91 ILE A N 1
ATOM 639 C CA . ILE A 1 91 ? 3.320 3.281 2.991 1.00 93.00 91 ILE A CA 1
ATOM 640 C C . ILE A 1 91 ? 1.926 3.295 3.626 1.00 93.00 91 ILE A C 1
ATOM 642 O O . ILE A 1 91 ? 1.050 3.989 3.124 1.00 93.00 91 ILE A O 1
ATOM 646 N N . PHE A 1 92 ? 1.727 2.614 4.760 1.00 90.88 92 PHE A N 1
ATOM 647 C CA . PHE A 1 92 ? 0.525 2.792 5.576 1.00 90.88 92 PHE A CA 1
ATOM 648 C C . PHE A 1 92 ? 0.873 3.025 7.040 1.00 90.88 92 PHE A C 1
ATOM 650 O O . PHE A 1 92 ? 1.714 2.334 7.616 1.00 90.88 92 PHE A O 1
ATOM 657 N N . LEU A 1 93 ? 0.158 3.949 7.670 1.00 91.62 93 LEU A N 1
ATOM 658 C CA . LEU A 1 93 ? -0.014 3.974 9.116 1.00 91.62 93 LEU A CA 1
ATOM 659 C C . LEU A 1 93 ? -1.441 3.528 9.421 1.00 91.62 93 LEU A C 1
ATOM 661 O O . LEU A 1 93 ? -2.386 4.179 8.979 1.00 91.62 93 LEU A O 1
ATOM 665 N N . ILE A 1 94 ? -1.583 2.408 10.125 1.00 90.06 94 ILE A N 1
ATOM 666 C CA . ILE A 1 94 ? -2.880 1.807 10.444 1.00 90.06 94 ILE A CA 1
ATOM 667 C C . ILE A 1 94 ? -3.110 1.966 11.939 1.00 90.06 94 ILE A C 1
ATOM 669 O O . ILE A 1 94 ? -2.293 1.491 12.727 1.00 90.06 94 ILE A O 1
ATOM 673 N N . GLU A 1 95 ? -4.202 2.616 12.325 1.00 91.50 95 GLU A N 1
ATOM 674 C CA . GLU A 1 95 ? -4.537 2.899 13.722 1.00 91.50 95 GLU A CA 1
ATOM 675 C C . GLU A 1 95 ? -5.879 2.276 14.093 1.00 91.50 95 GLU A C 1
ATOM 677 O O . GLU A 1 95 ? -6.868 2.467 13.390 1.00 91.50 95 GLU A O 1
ATOM 682 N N . ASN A 1 96 ? -5.926 1.567 15.223 1.00 91.00 96 ASN A N 1
ATOM 683 C CA . ASN A 1 96 ? -7.175 1.108 15.818 1.00 91.00 96 ASN A CA 1
ATOM 684 C C . ASN A 1 96 ? -7.810 2.248 16.626 1.00 91.00 96 ASN A C 1
ATOM 686 O O . ASN A 1 96 ? -7.402 2.532 17.754 1.00 91.00 96 ASN A O 1
ATOM 690 N N . THR A 1 97 ? -8.826 2.879 16.049 1.00 91.69 97 THR A N 1
ATOM 691 C CA . THR 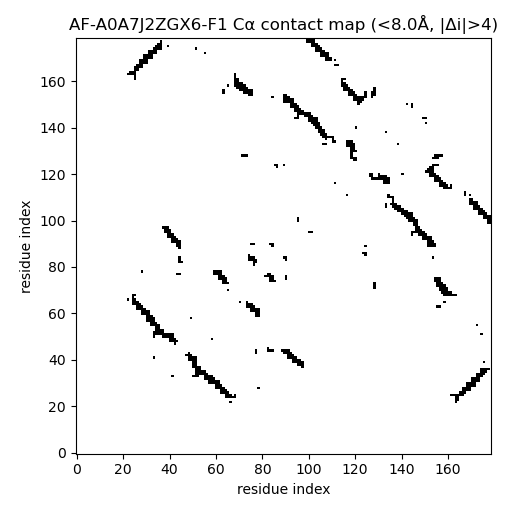A 1 97 ? -9.582 3.974 16.668 1.00 91.69 97 THR A CA 1
ATOM 692 C C . THR A 1 97 ? -10.782 3.481 17.483 1.00 91.69 97 THR A C 1
ATOM 694 O O . THR A 1 97 ? -11.526 4.282 18.047 1.00 91.69 97 THR A O 1
ATOM 697 N N . GLY A 1 98 ? -10.981 2.163 17.554 1.00 89.50 98 GLY A N 1
ATOM 698 C CA . GLY A 1 98 ? -12.069 1.519 18.273 1.00 89.50 98 GLY A CA 1
ATOM 699 C C . GLY A 1 98 ? -11.758 1.192 19.726 1.00 89.50 98 GLY A C 1
ATOM 700 O O . GLY A 1 98 ? -10.779 1.640 20.318 1.00 89.50 98 GLY A O 1
ATOM 701 N N . THR A 1 99 ? -12.637 0.380 20.311 1.00 90.25 99 THR A N 1
ATOM 702 C CA . THR A 1 99 ? -12.575 -0.056 21.716 1.00 90.25 99 THR A CA 1
ATOM 703 C C . THR A 1 99 ? -12.288 -1.548 21.880 1.00 90.25 99 THR A C 1
ATOM 705 O O . THR A 1 99 ? -12.150 -2.025 23.004 1.00 90.25 99 THR A O 1
ATOM 708 N N . VAL A 1 100 ? -12.171 -2.284 20.773 1.00 88.44 100 VAL A N 1
ATOM 709 C CA . VAL A 1 100 ? -11.882 -3.723 20.741 1.00 88.44 100 VAL A CA 1
ATOM 710 C C . VAL A 1 100 ? -10.568 -3.983 20.019 1.00 88.44 100 VAL A C 1
ATOM 712 O O . VAL A 1 100 ? -10.121 -3.154 19.228 1.00 88.44 100 VAL A O 1
ATOM 715 N N . ASN A 1 101 ? -9.945 -5.131 20.278 1.00 88.44 101 ASN A N 1
ATOM 716 C CA . ASN A 1 101 ? -8.743 -5.521 19.551 1.00 88.44 101 ASN A CA 1
ATOM 717 C C . ASN A 1 101 ? -9.085 -5.811 18.085 1.00 88.44 101 ASN A C 1
ATOM 719 O O . ASN A 1 101 ? -10.132 -6.388 17.779 1.00 88.44 101 ASN A O 1
ATOM 723 N N . LEU A 1 102 ? -8.182 -5.421 17.189 1.00 84.69 102 LEU A N 1
ATOM 724 C CA . LEU A 1 102 ? -8.306 -5.661 15.758 1.00 84.69 102 LEU A CA 1
ATOM 725 C C . LEU A 1 102 ? -7.177 -6.543 15.257 1.00 84.69 102 LEU A C 1
ATOM 727 O O . LEU A 1 102 ? -6.017 -6.360 15.617 1.00 84.69 102 LEU A O 1
ATOM 731 N N . HIS A 1 103 ? -7.522 -7.440 14.350 1.00 84.44 103 HIS A N 1
ATOM 732 C CA . HIS A 1 103 ? -6.595 -8.182 13.526 1.00 84.44 103 HIS A CA 1
ATOM 733 C C . HIS A 1 103 ? -6.563 -7.585 12.124 1.00 84.44 103 HIS A C 1
ATOM 735 O O . HIS A 1 103 ? -7.550 -7.670 11.396 1.00 84.44 103 HIS A O 1
ATOM 741 N N . ILE A 1 104 ? -5.440 -6.981 11.744 1.00 82.62 104 ILE A N 1
ATOM 742 C CA . ILE A 1 104 ? -5.286 -6.355 10.426 1.00 82.62 104 ILE A CA 1
ATOM 743 C C . ILE A 1 104 ? -4.740 -7.362 9.416 1.00 82.62 104 ILE A C 1
ATOM 745 O O . ILE A 1 104 ? -3.912 -8.204 9.753 1.00 82.62 104 ILE A O 1
ATOM 749 N N . THR A 1 105 ? -5.206 -7.283 8.172 1.00 80.75 105 THR A N 1
ATOM 750 C CA . THR A 1 105 ? -4.698 -8.051 7.032 1.00 80.75 105 THR A CA 1
ATOM 751 C C . THR A 1 105 ? -4.594 -7.172 5.786 1.00 80.75 105 THR A C 1
ATOM 753 O O . THR A 1 105 ? -5.438 -6.307 5.565 1.00 80.75 105 THR A O 1
ATOM 756 N N . VAL A 1 106 ? -3.574 -7.412 4.955 1.00 79.62 106 VAL A N 1
ATOM 757 C CA . VAL A 1 106 ? -3.342 -6.705 3.687 1.00 79.62 106 VAL A CA 1
ATOM 758 C C . VAL A 1 106 ? -3.212 -7.718 2.551 1.00 79.62 106 VAL A C 1
ATOM 760 O O . VAL A 1 106 ? -2.275 -8.507 2.543 1.00 79.62 106 VAL A O 1
ATOM 763 N N . ASN A 1 107 ? -4.124 -7.696 1.575 1.00 77.38 107 ASN A N 1
ATOM 764 C CA . ASN A 1 107 ? -4.172 -8.683 0.488 1.00 77.38 107 ASN A CA 1
ATOM 765 C C . ASN A 1 107 ? -4.312 -8.049 -0.896 1.00 77.38 107 ASN A C 1
ATOM 767 O O . ASN A 1 107 ? -4.950 -7.012 -1.052 1.00 77.38 107 ASN A O 1
ATOM 771 N N . PHE A 1 108 ? -3.817 -8.741 -1.926 1.00 75.44 108 PHE A N 1
ATOM 772 C CA . PHE A 1 108 ? -4.091 -8.424 -3.332 1.00 75.44 108 PHE A CA 1
ATOM 773 C C . PHE A 1 108 ? -5.133 -9.389 -3.914 1.00 75.44 108 PHE A C 1
ATOM 775 O O . PHE A 1 108 ? -5.135 -10.580 -3.616 1.00 75.44 108 PHE A O 1
ATOM 782 N N . THR A 1 109 ? -6.006 -8.876 -4.780 1.00 72.44 109 THR A N 1
ATOM 783 C CA . THR A 1 109 ? -7.139 -9.622 -5.382 1.00 72.44 109 THR A CA 1
ATOM 784 C C . THR A 1 109 ? -6.790 -10.493 -6.585 1.00 72.44 109 THR A C 1
ATOM 786 O O . THR A 1 109 ? -7.585 -11.341 -6.977 1.00 72.44 109 THR A O 1
ATOM 789 N N . ALA A 1 110 ? -5.626 -10.292 -7.192 1.00 68.81 110 ALA A N 1
ATOM 790 C CA . ALA A 1 110 ? -5.174 -11.024 -8.372 1.00 68.81 110 ALA A CA 1
ATOM 791 C C . ALA A 1 110 ? -3.664 -11.177 -8.293 1.00 68.81 110 ALA A C 1
ATOM 793 O O . ALA A 1 110 ? -3.032 -10.228 -7.848 1.00 68.81 110 ALA A O 1
ATOM 794 N N . SER A 1 111 ? -3.080 -12.298 -8.725 1.00 69.06 111 SER A N 1
ATOM 795 C CA . SER A 1 111 ? -1.619 -12.505 -8.762 1.00 69.06 111 SER A CA 1
ATOM 796 C C . SER A 1 111 ? -0.904 -11.491 -9.680 1.00 69.06 111 SER A C 1
ATOM 798 O O . SER A 1 111 ? -1.521 -10.982 -10.618 1.00 69.06 111 SER A O 1
ATOM 800 N N . PRO A 1 112 ? 0.360 -11.127 -9.398 1.00 68.56 112 PRO A N 1
ATOM 801 C CA . PRO A 1 112 ? 1.136 -10.232 -10.245 1.00 68.56 112 PRO A CA 1
ATOM 802 C C . PRO A 1 112 ? 1.624 -10.986 -11.490 1.00 68.56 112 PRO A C 1
ATOM 804 O O . PRO A 1 112 ? 1.571 -12.220 -11.529 1.00 68.56 112 PRO A O 1
ATOM 807 N N . PRO A 1 113 ? 2.146 -10.283 -12.513 1.00 73.56 113 PRO A N 1
ATOM 808 C CA . PRO A 1 113 ? 3.032 -10.919 -13.481 1.00 73.56 113 PRO A CA 1
ATOM 809 C C . PRO A 1 113 ? 4.138 -11.681 -12.766 1.00 73.56 113 PRO A C 1
ATOM 811 O O . PRO A 1 113 ? 4.680 -11.191 -11.781 1.00 73.56 113 PRO A O 1
ATOM 814 N N . SER A 1 114 ? 4.562 -12.815 -13.317 1.00 78.94 114 SER A N 1
ATOM 815 C CA . SER A 1 114 ? 5.643 -13.621 -12.734 1.00 78.94 114 SER A CA 1
ATOM 816 C C . SER A 1 114 ? 6.968 -12.867 -12.578 1.00 78.94 114 SER A C 1
ATOM 818 O O . SER A 1 114 ? 7.829 -13.296 -11.813 1.00 78.94 114 SER A O 1
ATOM 820 N N . CYS A 1 115 ? 7.147 -11.769 -13.319 1.00 79.56 115 CYS A N 1
ATOM 821 C CA . CYS A 1 115 ? 8.327 -10.921 -13.238 1.00 79.56 115 CYS A CA 1
ATOM 822 C C . CYS A 1 115 ? 8.272 -9.921 -12.066 1.00 79.56 115 CYS A C 1
ATOM 824 O O . CYS A 1 115 ? 9.303 -9.336 -11.753 1.00 79.56 115 CYS A O 1
ATOM 826 N N . ILE A 1 116 ? 7.124 -9.723 -11.403 1.00 81.62 116 ILE A N 1
ATOM 827 C CA . ILE A 1 116 ? 6.940 -8.749 -10.315 1.00 81.62 116 ILE A CA 1
ATOM 828 C C . ILE A 1 116 ? 6.537 -9.474 -9.040 1.00 81.62 116 ILE A C 1
ATOM 830 O O . ILE A 1 116 ? 5.617 -10.282 -9.024 1.00 81.62 116 ILE A O 1
ATOM 834 N N . LYS A 1 117 ? 7.192 -9.129 -7.940 1.00 82.50 117 LYS A N 1
ATOM 835 C CA . LYS A 1 117 ? 6.932 -9.683 -6.615 1.00 82.50 117 LYS A CA 1
ATOM 836 C C . LYS A 1 117 ? 6.799 -8.537 -5.634 1.00 82.50 117 LYS A C 1
ATOM 838 O O . LYS A 1 117 ? 7.750 -7.790 -5.463 1.00 82.50 117 LYS A O 1
ATOM 843 N N . VAL A 1 118 ? 5.644 -8.383 -4.996 1.00 83.94 118 VAL A N 1
ATOM 844 C CA . VAL A 1 118 ? 5.454 -7.376 -3.939 1.00 83.94 118 VAL A CA 1
ATOM 845 C C . VAL A 1 118 ? 5.616 -8.066 -2.597 1.00 83.94 118 VAL A C 1
ATOM 847 O O . VAL A 1 118 ? 5.100 -9.159 -2.433 1.00 83.94 118 VAL A O 1
ATOM 850 N N . ALA A 1 119 ? 6.317 -7.468 -1.648 1.00 83.62 119 ALA A N 1
ATOM 851 C CA . ALA A 1 119 ? 6.464 -7.945 -0.280 1.00 83.62 119 ALA A CA 1
ATOM 852 C C . ALA A 1 119 ? 6.059 -6.834 0.694 1.00 83.62 119 ALA A C 1
ATOM 854 O O . ALA A 1 119 ? 6.145 -5.651 0.361 1.00 83.62 119 ALA A O 1
ATOM 855 N N . GLY A 1 120 ? 5.620 -7.218 1.892 1.00 84.31 120 GLY A N 1
ATOM 856 C CA . GLY A 1 120 ? 5.203 -6.282 2.933 1.00 84.31 120 GLY A CA 1
ATOM 857 C C . GLY A 1 120 ? 5.739 -6.663 4.308 1.00 84.31 120 GLY A C 1
ATOM 858 O O . GLY A 1 120 ? 6.068 -7.822 4.565 1.00 84.31 120 GLY A O 1
ATOM 859 N N . SER A 1 121 ? 5.865 -5.682 5.196 1.00 84.50 121 SER A N 1
ATOM 860 C CA . SER A 1 121 ? 6.383 -5.871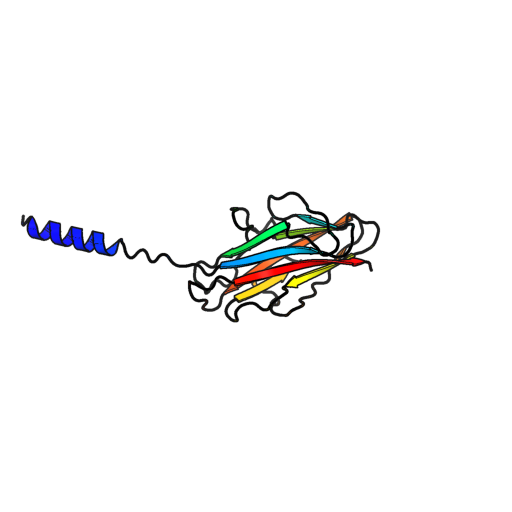 6.549 1.00 84.50 121 SER A CA 1
ATOM 861 C C . SER A 1 121 ? 5.845 -4.821 7.513 1.00 84.50 121 SER A C 1
ATOM 863 O O . SER A 1 121 ? 5.824 -3.635 7.204 1.00 84.50 121 SER A O 1
ATOM 865 N N . SER A 1 122 ? 5.519 -5.233 8.736 1.00 85.56 122 SER A N 1
ATOM 866 C CA . SER A 1 122 ? 5.260 -4.315 9.852 1.00 85.56 122 SER A CA 1
ATOM 867 C C . SER A 1 122 ? 6.524 -3.924 10.632 1.00 85.56 122 SER A C 1
ATOM 869 O O . SER A 1 122 ? 6.465 -3.087 11.527 1.00 85.56 122 SER A O 1
ATOM 871 N N . ALA A 1 123 ? 7.679 -4.525 10.318 1.00 86.00 123 ALA A N 1
ATOM 872 C CA . ALA A 1 123 ? 8.909 -4.328 11.083 1.00 86.00 123 ALA A CA 1
ATOM 873 C C . ALA A 1 123 ? 9.749 -3.153 10.564 1.00 86.00 123 ALA A C 1
ATOM 875 O O . ALA A 1 123 ? 10.194 -2.313 11.341 1.00 86.00 123 ALA A O 1
ATOM 876 N N . SER A 1 124 ? 10.021 -3.112 9.255 1.00 90.12 124 SER A N 1
ATOM 877 C CA . SER A 1 124 ? 10.809 -2.042 8.629 1.00 90.12 124 SER A CA 1
ATOM 878 C C . SER A 1 124 ? 10.743 -2.093 7.102 1.00 90.12 124 SER A C 1
ATOM 880 O O . SER A 1 124 ? 10.459 -3.141 6.518 1.00 90.12 124 SER A O 1
ATOM 882 N N . ARG A 1 125 ? 11.149 -0.996 6.449 1.00 91.88 125 ARG A N 1
ATOM 883 C CA . ARG A 1 125 ? 11.406 -0.957 4.999 1.00 91.88 125 ARG A CA 1
ATOM 884 C C . ARG A 1 125 ? 12.382 -2.043 4.545 1.00 91.88 125 ARG A C 1
ATOM 886 O O . ARG A 1 125 ? 12.149 -2.711 3.546 1.00 91.88 125 ARG A O 1
ATOM 893 N N . ALA A 1 126 ? 13.484 -2.223 5.276 1.00 90.69 126 ALA A N 1
ATOM 894 C CA . ALA A 1 126 ? 14.510 -3.202 4.915 1.00 90.69 126 ALA A CA 1
ATOM 895 C C . ALA A 1 126 ? 13.957 -4.634 4.933 1.00 90.69 126 ALA A C 1
ATOM 897 O O . ALA A 1 126 ? 14.280 -5.423 4.049 1.00 90.69 126 ALA A O 1
ATOM 898 N N . ALA A 1 127 ? 13.083 -4.938 5.896 1.00 88.50 127 ALA A N 1
ATOM 899 C CA . ALA A 1 127 ? 12.389 -6.217 5.960 1.00 88.50 127 ALA A CA 1
ATOM 900 C C . ALA A 1 127 ? 11.378 -6.398 4.816 1.00 88.50 127 ALA A C 1
ATOM 902 O O . ALA A 1 127 ? 11.196 -7.521 4.365 1.00 88.50 127 ALA A O 1
ATOM 903 N N . ALA A 1 128 ? 10.755 -5.328 4.306 1.00 88.69 128 ALA A N 1
ATOM 904 C CA . ALA A 1 128 ? 9.917 -5.417 3.108 1.00 88.69 128 ALA A CA 1
ATOM 905 C C . ALA A 1 128 ? 10.747 -5.731 1.847 1.00 88.69 128 ALA A C 1
ATOM 907 O O . ALA A 1 128 ? 10.346 -6.579 1.059 1.00 88.69 128 ALA A O 1
ATOM 908 N N . CYS A 1 129 ? 11.941 -5.142 1.683 1.00 88.38 129 CYS A N 1
ATOM 909 C CA . CYS A 1 129 ? 12.821 -5.416 0.533 1.00 88.38 129 CYS A CA 1
ATOM 910 C C . CYS A 1 129 ? 13.289 -6.883 0.426 1.00 88.38 129 CYS A C 1
ATOM 912 O O . CYS A 1 129 ? 13.647 -7.336 -0.658 1.00 88.38 129 CYS A O 1
ATOM 914 N N . THR A 1 130 ? 13.369 -7.604 1.548 1.00 84.31 130 THR A N 1
ATOM 915 C CA . THR A 1 130 ? 13.902 -8.980 1.618 1.00 84.31 130 THR A CA 1
ATOM 916 C C . THR A 1 130 ? 12.866 -10.004 2.082 1.00 84.31 130 THR A C 1
ATOM 918 O O . THR A 1 130 ? 13.189 -11.182 2.241 1.00 84.31 130 THR A O 1
ATOM 921 N N . GLY A 1 131 ? 11.643 -9.545 2.340 1.00 72.31 131 GLY A N 1
ATOM 922 C CA . GLY A 1 131 ? 10.605 -10.294 3.027 1.00 72.31 131 GLY A CA 1
ATOM 923 C C . GLY A 1 131 ? 9.857 -11.290 2.150 1.00 72.31 131 GLY A C 1
ATOM 924 O O . GLY A 1 131 ? 10.079 -11.422 0.945 1.00 72.31 131 GLY A O 1
ATOM 925 N N . THR A 1 132 ? 8.932 -12.001 2.791 1.00 65.00 132 THR A N 1
ATOM 926 C CA . THR A 1 132 ? 8.031 -12.947 2.133 1.00 65.00 132 THR A CA 1
ATOM 927 C C . THR A 1 132 ? 7.153 -12.228 1.113 1.00 65.00 132 THR A C 1
ATOM 929 O O . THR A 1 132 ? 6.537 -11.203 1.407 1.00 65.00 132 THR A O 1
ATOM 932 N N . ILE A 1 133 ? 7.079 -12.794 -0.088 1.00 65.19 133 ILE A N 1
ATOM 933 C CA . ILE A 1 133 ? 6.335 -12.219 -1.204 1.00 65.19 133 ILE A CA 1
ATOM 934 C C . ILE A 1 133 ? 4.828 -12.348 -0.954 1.00 65.19 133 ILE A C 1
ATOM 936 O O . ILE A 1 133 ? 4.302 -13.439 -0.731 1.00 65.19 133 ILE A O 1
ATOM 940 N N . ILE A 1 134 ? 4.130 -11.231 -1.098 1.00 64.19 134 ILE A N 1
ATOM 941 C CA . ILE A 1 134 ? 2.691 -11.100 -1.299 1.00 64.19 134 ILE A CA 1
ATOM 942 C C . ILE A 1 134 ? 2.329 -11.467 -2.751 1.00 64.19 134 ILE A C 1
ATOM 944 O O . ILE A 1 134 ? 1.907 -10.641 -3.559 1.00 64.19 134 ILE A O 1
ATOM 948 N N . ASP A 1 135 ? 2.561 -12.735 -3.103 1.00 54.41 135 ASP A N 1
ATOM 949 C CA . ASP A 1 135 ? 2.291 -13.299 -4.443 1.00 54.41 135 ASP A CA 1
ATOM 950 C C . ASP A 1 135 ? 0.985 -14.111 -4.492 1.00 54.41 135 ASP A C 1
ATOM 952 O O . ASP A 1 135 ? 0.456 -14.460 -5.547 1.00 54.41 135 ASP A O 1
ATOM 956 N N . THR A 1 136 ? 0.445 -14.436 -3.321 1.00 47.19 136 THR A N 1
ATOM 957 C CA . THR A 1 136 ? -0.744 -15.276 -3.193 1.00 47.19 136 THR A CA 1
ATOM 958 C C . THR A 1 136 ? -1.953 -14.425 -2.831 1.00 47.19 136 THR A C 1
ATOM 960 O O . THR A 1 136 ? -1.829 -13.354 -2.239 1.00 47.19 136 THR A O 1
ATOM 963 N N . SER A 1 137 ? -3.141 -14.907 -3.193 1.00 50.62 137 SER A N 1
ATOM 964 C CA . SER A 1 137 ? -4.447 -14.286 -2.927 1.00 50.62 137 SER A CA 1
ATOM 965 C C . SER A 1 137 ? -4.756 -14.027 -1.442 1.00 50.62 137 SER A C 1
ATOM 967 O O . SER A 1 137 ? -5.836 -13.538 -1.124 1.00 50.62 137 SER A O 1
ATOM 969 N N . ALA A 1 138 ? -3.836 -14.340 -0.530 1.00 45.88 138 ALA A N 1
ATOM 970 C CA . ALA A 1 138 ? -3.848 -13.879 0.844 1.00 45.88 138 ALA A CA 1
ATOM 971 C C . ALA A 1 138 ? -2.427 -13.958 1.421 1.00 45.88 138 ALA A C 1
ATOM 973 O O . ALA A 1 138 ? -1.926 -15.056 1.657 1.00 45.88 138 ALA A O 1
ATOM 974 N N . VAL A 1 139 ? -1.789 -12.819 1.696 1.00 45.59 139 VAL A N 1
ATOM 975 C CA . VAL A 1 139 ? -0.716 -12.799 2.696 1.00 45.59 139 VAL A CA 1
ATOM 976 C C . VAL A 1 139 ? -1.271 -12.126 3.925 1.00 45.59 139 VAL A C 1
ATOM 978 O O . VAL A 1 139 ? -1.318 -10.909 4.058 1.00 45.59 139 VAL A O 1
ATOM 981 N N . THR A 1 140 ? -1.696 -12.968 4.853 1.00 50.81 140 THR A N 1
ATOM 982 C CA . THR A 1 140 ? -2.089 -12.525 6.177 1.00 50.81 140 THR A CA 1
ATOM 983 C C . THR A 1 140 ? -0.838 -12.147 6.952 1.00 50.81 140 THR A C 1
ATOM 985 O O . THR A 1 140 ? -0.115 -13.014 7.438 1.00 50.81 140 THR A O 1
ATOM 988 N N . VAL A 1 141 ? -0.577 -10.849 7.088 1.00 53.72 141 VAL A N 1
ATOM 989 C CA . VAL A 1 141 ? 0.285 -10.370 8.168 1.00 53.72 141 VAL A CA 1
ATOM 990 C C . VAL A 1 141 ? -0.600 -9.855 9.278 1.00 53.72 141 VAL A C 1
ATOM 992 O O . VAL A 1 141 ? -1.112 -8.744 9.250 1.00 53.72 141 VAL A O 1
ATOM 995 N N . SER A 1 142 ? -0.765 -10.737 10.24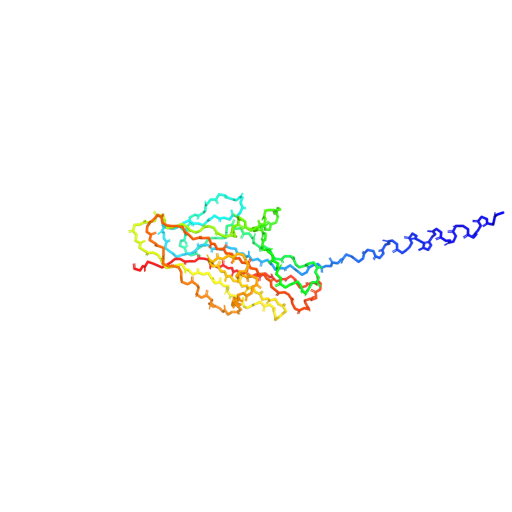5 1.00 57.66 142 SER A N 1
ATOM 996 C CA . SER A 1 142 ? -1.522 -10.558 11.463 1.00 57.66 142 SER A CA 1
ATOM 997 C C . SER A 1 142 ? -0.848 -9.556 12.398 1.00 57.66 142 SER A C 1
ATOM 999 O O . SER A 1 142 ? 0.104 -9.904 13.095 1.00 57.66 142 SER A O 1
ATOM 1001 N N . ALA A 1 143 ? -1.356 -8.328 12.460 1.00 65.50 143 ALA A N 1
ATOM 1002 C CA . ALA A 1 143 ? -1.100 -7.443 13.594 1.00 65.50 143 ALA A CA 1
ATOM 1003 C C . ALA A 1 143 ? -2.331 -7.450 14.500 1.00 65.50 143 ALA A C 1
ATOM 1005 O O . ALA A 1 143 ? -3.427 -7.139 14.038 1.00 65.50 143 ALA A O 1
ATOM 1006 N N . SER A 1 144 ? -2.147 -7.804 15.774 1.00 78.00 144 SER A N 1
ATOM 1007 C CA . SER A 1 144 ? -3.148 -7.544 16.808 1.00 78.00 144 SER A CA 1
ATOM 1008 C C . SER A 1 144 ? -2.939 -6.121 17.311 1.00 78.00 144 SER A C 1
ATOM 1010 O O . SER A 1 144 ? -1.951 -5.854 17.992 1.00 78.00 144 SER A O 1
ATOM 1012 N N . LEU A 1 145 ? -3.850 -5.218 16.969 1.00 86.50 145 LEU A N 1
ATOM 1013 C CA . LEU A 1 145 ? -3.852 -3.835 17.430 1.00 86.50 145 LEU A CA 1
ATOM 1014 C C . LEU A 1 145 ? -4.829 -3.691 18.585 1.00 86.50 145 LEU A C 1
ATOM 1016 O O . LEU A 1 145 ? -6.034 -3.875 18.408 1.00 86.50 145 LEU A O 1
ATOM 1020 N N . GLN A 1 146 ? -4.324 -3.328 19.759 1.00 91.12 146 GLN A N 1
ATOM 1021 C CA . GLN A 1 146 ? -5.191 -2.907 20.856 1.00 91.12 146 GLN A CA 1
ATOM 1022 C C . GLN A 1 146 ? -5.819 -1.538 20.548 1.00 91.12 146 GLN A C 1
ATOM 1024 O O . GLN A 1 146 ? -5.314 -0.822 19.677 1.00 91.12 146 GLN A O 1
ATOM 1029 N N . PRO A 1 147 ? -6.895 -1.148 21.252 1.00 92.00 147 PRO A N 1
ATOM 1030 C CA . PRO A 1 147 ? -7.431 0.207 21.178 1.00 92.00 147 PRO A CA 1
ATOM 1031 C C . PRO A 1 147 ? -6.337 1.273 21.297 1.00 92.00 147 PRO A C 1
ATOM 1033 O O . PRO A 1 147 ? -5.452 1.168 22.150 1.00 92.00 147 PRO A O 1
ATOM 1036 N N . SER A 1 148 ? -6.400 2.285 20.430 1.00 91.25 148 SER A N 1
ATOM 1037 C CA . SER A 1 148 ? -5.444 3.399 20.360 1.00 91.25 148 SER A CA 1
ATOM 1038 C C . SER A 1 148 ? -4.000 3.003 20.019 1.00 91.25 148 SER A C 1
ATOM 1040 O O . SER A 1 148 ? -3.078 3.793 20.223 1.00 91.25 148 SER A O 1
ATOM 1042 N N . GLN A 1 149 ? -3.772 1.789 19.509 1.00 92.75 149 GLN A N 1
ATOM 1043 C CA . GLN A 1 149 ? -2.481 1.406 18.945 1.00 92.75 149 GLN A CA 1
ATOM 1044 C C . GLN A 1 149 ? -2.431 1.636 17.442 1.00 92.75 149 GLN A C 1
ATOM 1046 O O . GLN A 1 149 ? -3.431 1.532 16.731 1.00 92.75 149 GLN A O 1
ATOM 1051 N N . GLN A 1 150 ? -1.209 1.858 16.965 1.00 91.38 150 GLN A N 1
ATOM 1052 C CA . GLN A 1 150 ? -0.895 1.984 15.553 1.00 91.38 150 GLN A CA 1
ATOM 1053 C C . GLN A 1 150 ? 0.192 0.995 15.136 1.00 91.38 150 GLN A C 1
ATOM 1055 O O . GLN A 1 150 ? 1.080 0.654 15.921 1.00 91.38 150 GLN A O 1
ATOM 1060 N N . VAL A 1 151 ? 0.165 0.594 13.869 1.00 89.06 151 VAL A N 1
ATOM 1061 C CA . VAL A 1 151 ? 1.242 -0.154 13.217 1.00 89.06 151 VAL A CA 1
ATOM 1062 C C . VAL A 1 151 ? 1.665 0.557 11.939 1.00 89.06 151 VAL A C 1
ATOM 1064 O O . VAL A 1 151 ? 0.843 1.036 11.158 1.00 89.06 151 VAL A O 1
ATOM 1067 N N . SER A 1 152 ? 2.977 0.638 11.737 1.00 91.12 152 SER A N 1
ATOM 1068 C CA . SER A 1 152 ? 3.568 1.080 10.477 1.00 91.12 152 SER A CA 1
ATOM 1069 C C . SER A 1 152 ? 3.678 -0.101 9.524 1.00 91.12 152 SER A C 1
ATOM 1071 O O . SER A 1 152 ? 4.167 -1.160 9.911 1.00 91.12 152 SER A O 1
ATOM 1073 N N . TRP A 1 153 ? 3.264 0.094 8.280 1.00 89.06 153 TRP A N 1
ATOM 1074 C CA . TRP A 1 153 ? 3.331 -0.912 7.234 1.00 89.06 153 TRP A CA 1
ATOM 1075 C C . TRP A 1 153 ? 4.244 -0.472 6.099 1.00 89.06 153 TRP A C 1
ATOM 1077 O O . TRP A 1 153 ? 4.129 0.632 5.568 1.00 89.06 153 TRP A O 1
ATOM 1087 N N . TRP A 1 154 ? 5.136 -1.371 5.720 1.00 90.44 154 TRP A N 1
ATOM 1088 C CA . TRP A 1 154 ? 6.148 -1.173 4.702 1.00 90.44 154 TRP A CA 1
ATOM 1089 C C . TRP A 1 154 ? 5.894 -2.114 3.540 1.00 90.44 154 TRP A C 1
ATOM 1091 O O . TRP A 1 154 ? 5.654 -3.293 3.778 1.00 90.44 154 TRP A O 1
ATOM 1101 N N . GLU A 1 155 ? 6.018 -1.636 2.306 1.00 89.75 155 GLU A N 1
ATOM 1102 C CA . GLU A 1 155 ? 5.954 -2.480 1.109 1.00 89.75 155 GLU A CA 1
ATOM 1103 C C . GLU A 1 155 ? 7.135 -2.236 0.184 1.00 89.75 155 GLU A C 1
ATOM 1105 O O . GLU A 1 155 ? 7.730 -1.161 0.176 1.00 89.75 155 GLU A O 1
ATOM 1110 N N . ALA A 1 156 ? 7.482 -3.246 -0.601 1.00 90.00 156 ALA A N 1
ATOM 1111 C CA . ALA A 1 156 ? 8.480 -3.135 -1.649 1.00 90.00 156 ALA A CA 1
ATOM 1112 C C . ALA A 1 156 ? 8.151 -4.091 -2.791 1.00 90.00 156 ALA A C 1
ATOM 1114 O O . ALA A 1 156 ? 7.626 -5.179 -2.563 1.00 90.00 156 ALA A O 1
ATOM 1115 N N . ALA A 1 157 ? 8.506 -3.710 -4.014 1.00 88.19 157 ALA A N 1
ATOM 1116 C CA . ALA A 1 157 ? 8.438 -4.597 -5.167 1.00 88.19 157 ALA A CA 1
ATOM 1117 C C . ALA A 1 157 ? 9.833 -5.010 -5.648 1.00 88.19 157 ALA A C 1
ATOM 1119 O O . ALA A 1 157 ? 10.779 -4.223 -5.636 1.00 88.19 157 ALA A O 1
ATOM 1120 N N . ASN A 1 158 ? 9.940 -6.252 -6.099 1.00 87.50 158 ASN A N 1
ATOM 1121 C CA . ASN A 1 158 ? 11.098 -6.830 -6.754 1.00 87.50 158 ASN A CA 1
ATOM 1122 C C . ASN A 1 158 ? 10.705 -7.202 -8.185 1.00 87.50 158 ASN A C 1
ATOM 1124 O O . ASN A 1 158 ? 9.707 -7.891 -8.407 1.00 87.50 158 ASN A O 1
ATOM 1128 N N . PHE A 1 159 ? 11.483 -6.722 -9.144 1.00 86.12 159 PHE A N 1
ATOM 1129 C CA . PHE A 1 159 ? 11.287 -6.938 -10.565 1.00 86.12 159 PHE A CA 1
ATOM 1130 C C . PHE A 1 159 ? 12.376 -7.886 -11.072 1.00 86.12 159 PHE A C 1
ATOM 1132 O O . PHE A 1 159 ? 13.553 -7.743 -10.752 1.00 86.12 159 PHE A O 1
ATOM 1139 N N . THR A 1 160 ? 11.988 -8.863 -11.883 1.00 85.75 160 THR A N 1
ATOM 1140 C CA . THR A 1 160 ? 12.865 -9.897 -12.440 1.00 85.75 160 THR A CA 1
ATOM 1141 C C . THR A 1 160 ? 12.642 -9.995 -13.941 1.00 85.75 160 THR A C 1
ATOM 1143 O O . THR A 1 160 ? 11.850 -10.795 -14.428 1.00 85.75 160 THR A O 1
ATOM 1146 N N . SER A 1 161 ? 13.357 -9.146 -14.680 1.00 83.69 161 SER A N 1
ATOM 1147 C CA . SER A 1 161 ? 13.332 -9.110 -16.147 1.00 83.69 161 SER A CA 1
ATOM 1148 C C . SER A 1 161 ? 11.961 -8.756 -16.727 1.00 83.69 161 SER A C 1
ATOM 1150 O O . SER A 1 161 ? 11.535 -9.332 -17.727 1.00 83.69 161 SER A O 1
ATOM 1152 N N . CYS A 1 162 ? 11.268 -7.797 -16.114 1.00 79.00 162 CYS A N 1
ATOM 1153 C CA . CYS A 1 162 ? 10.038 -7.270 -16.688 1.00 79.00 162 CYS A CA 1
ATOM 1154 C C . CYS A 1 162 ? 10.320 -6.497 -17.976 1.00 79.00 162 CYS A C 1
ATOM 1156 O O . CYS A 1 162 ? 11.303 -5.757 -18.075 1.00 79.00 162 CYS A O 1
ATOM 1158 N N . VAL A 1 163 ? 9.449 -6.665 -18.971 1.00 71.62 163 VAL A N 1
ATOM 1159 C CA . VAL A 1 163 ? 9.552 -5.911 -20.217 1.00 71.62 163 VAL A CA 1
ATOM 1160 C C . VAL A 1 163 ? 8.915 -4.536 -20.057 1.00 71.62 163 VAL A C 1
ATOM 1162 O O . VAL A 1 163 ? 8.023 -4.297 -19.242 1.00 71.62 163 VAL A O 1
ATOM 1165 N N . SER A 1 164 ? 9.412 -3.608 -20.863 1.00 61.50 164 SER A N 1
ATOM 1166 C CA . SER A 1 164 ? 9.232 -2.174 -20.685 1.00 61.50 164 SER A CA 1
ATOM 1167 C C . SER A 1 164 ? 7.761 -1.718 -20.821 1.00 61.50 164 SER A C 1
ATOM 1169 O O . SER A 1 164 ? 7.395 -0.649 -20.357 1.00 61.50 164 SER A O 1
ATOM 1171 N N . SER A 1 165 ? 6.860 -2.530 -21.382 1.00 59.22 165 SER A N 1
ATOM 1172 C CA . SER A 1 165 ? 5.436 -2.192 -21.564 1.00 59.22 165 SER A CA 1
ATOM 1173 C C . SER A 1 165 ? 4.452 -2.856 -20.599 1.00 59.22 165 SER A C 1
ATOM 1175 O O . SER A 1 165 ? 3.249 -2.672 -20.782 1.00 59.22 165 SER A O 1
ATOM 1177 N N . ASP A 1 166 ? 4.914 -3.619 -19.611 1.00 62.34 166 ASP A N 1
ATOM 1178 C CA . ASP A 1 166 ? 4.004 -4.324 -18.706 1.00 62.34 166 ASP A CA 1
ATOM 1179 C C . ASP A 1 166 ? 3.482 -3.369 -17.627 1.00 62.34 166 ASP A C 1
ATOM 1181 O O . ASP A 1 166 ? 4.043 -3.246 -16.540 1.00 62.34 166 ASP A O 1
ATOM 1185 N N . THR A 1 167 ? 2.396 -2.658 -17.935 1.00 67.38 167 THR A N 1
ATOM 1186 C CA . THR A 1 167 ? 1.575 -2.038 -16.895 1.00 67.38 167 THR A CA 1
ATOM 1187 C C . THR A 1 167 ? 0.604 -3.078 -16.374 1.00 67.38 167 THR A C 1
ATOM 1189 O O . THR A 1 167 ? -0.265 -3.543 -17.112 1.00 67.38 167 THR A O 1
ATOM 1192 N N . THR A 1 168 ? 0.715 -3.418 -15.095 1.00 69.69 168 THR A N 1
ATOM 1193 C CA . THR A 1 168 ? -0.293 -4.252 -14.439 1.00 69.69 168 THR A CA 1
ATOM 1194 C C . THR A 1 168 ? -1.052 -3.489 -13.392 1.00 69.69 168 THR A C 1
ATOM 1196 O O . THR A 1 168 ? -0.461 -2.859 -12.519 1.00 69.69 168 THR A O 1
ATOM 1199 N N . THR A 1 169 ? -2.372 -3.586 -13.482 1.00 73.56 169 THR A N 1
ATOM 1200 C CA . THR A 1 169 ? -3.296 -2.981 -12.537 1.00 73.56 169 THR A CA 1
ATOM 1201 C C . THR A 1 169 ? -3.859 -4.054 -11.622 1.00 73.56 169 THR A C 1
ATOM 1203 O O . THR A 1 169 ? -4.300 -5.106 -12.085 1.00 73.56 169 THR A O 1
ATOM 1206 N N . ARG A 1 170 ? -3.823 -3.805 -10.316 1.00 75.69 170 ARG A N 1
ATOM 1207 C CA . ARG A 1 170 ? -4.276 -4.736 -9.279 1.00 75.69 170 ARG A CA 1
ATOM 1208 C C . ARG A 1 170 ? -5.091 -3.976 -8.244 1.00 75.69 170 ARG A C 1
ATOM 1210 O O . ARG A 1 170 ? -4.981 -2.760 -8.138 1.00 75.69 170 ARG A O 1
ATOM 1217 N N . THR A 1 171 ? -5.878 -4.697 -7.459 1.00 78.56 171 THR A N 1
ATOM 1218 C CA . THR A 1 171 ? -6.588 -4.119 -6.317 1.00 78.56 171 THR A CA 1
ATOM 1219 C C . THR A 1 171 ? -6.056 -4.733 -5.034 1.00 78.56 171 THR A C 1
ATOM 1221 O O . THR A 1 171 ? -6.044 -5.961 -4.901 1.00 78.56 171 THR A O 1
ATOM 1224 N N . GLN A 1 172 ? -5.625 -3.879 -4.112 1.00 83.06 172 GLN A N 1
ATOM 1225 C CA . GLN A 1 172 ? -5.196 -4.224 -2.766 1.00 83.06 172 GLN A CA 1
ATOM 1226 C C . GLN A 1 172 ? -6.263 -3.812 -1.758 1.00 83.06 172 GLN A C 1
ATOM 1228 O O . GLN A 1 172 ? -6.875 -2.749 -1.869 1.00 83.06 172 GLN A O 1
ATOM 1233 N N . TRP A 1 173 ? -6.455 -4.669 -0.765 1.00 82.31 173 TRP A N 1
ATOM 1234 C CA . TRP A 1 173 ? -7.377 -4.470 0.337 1.00 82.31 173 TRP A CA 1
ATOM 1235 C C . TRP A 1 173 ? -6.614 -4.517 1.647 1.00 82.31 173 TRP A C 1
ATOM 1237 O O . TRP A 1 173 ? -5.915 -5.494 1.912 1.00 82.31 173 TRP A O 1
ATOM 1247 N N . VAL A 1 174 ? -6.792 -3.492 2.473 1.00 84.38 174 VAL A N 1
ATOM 1248 C CA . VAL A 1 174 ? -6.455 -3.537 3.897 1.00 84.38 174 VAL A CA 1
ATOM 1249 C C . VAL A 1 174 ? -7.751 -3.744 4.654 1.00 84.38 174 VAL A C 1
ATOM 1251 O O . VAL A 1 174 ? -8.715 -3.014 4.423 1.00 84.38 174 VAL A O 1
ATOM 1254 N N . TYR A 1 175 ? -7.790 -4.737 5.534 1.00 83.19 175 TYR A N 1
ATOM 1255 C CA . TYR A 1 175 ? -8.989 -5.028 6.294 1.00 83.19 175 TYR A CA 1
ATOM 1256 C C . TYR A 1 175 ? -8.738 -5.446 7.735 1.00 83.19 175 TYR A C 1
ATOM 1258 O O . TYR A 1 175 ? -7.714 -6.052 8.047 1.00 83.19 175 TYR A O 1
ATOM 1266 N N . GLY A 1 176 ? -9.676 -5.087 8.611 1.00 79.00 176 GLY A N 1
ATOM 1267 C CA . GLY A 1 176 ? -9.661 -5.414 10.032 1.00 79.00 176 GLY A CA 1
ATOM 1268 C C . GLY A 1 176 ? -10.664 -6.515 10.373 1.00 79.00 176 GLY A C 1
ATOM 1269 O O . GLY A 1 176 ? -11.703 -6.666 9.738 1.00 79.00 176 GLY A O 1
ATOM 1270 N N . VAL A 1 177 ? -10.376 -7.307 11.397 1.00 81.75 177 VAL A N 1
ATOM 1271 C CA . VAL A 1 177 ? -11.337 -8.244 11.994 1.00 81.75 177 VAL A CA 1
ATOM 1272 C C . VAL A 1 177 ? -11.297 -8.046 13.502 1.00 81.75 177 VAL A C 1
ATOM 1274 O O . VAL A 1 177 ? -10.214 -8.024 14.078 1.00 81.75 177 VAL A O 1
ATOM 1277 N N . GLN A 1 178 ? -12.450 -7.876 14.150 1.00 82.69 178 GLN A N 1
ATOM 1278 C CA . GLN A 1 178 ? -12.508 -7.802 15.614 1.00 82.69 178 GLN A CA 1
ATOM 1279 C C . GLN A 1 178 ? -12.138 -9.162 16.216 1.00 82.69 178 GLN A C 1
ATOM 1281 O O . GLN A 1 178 ? -12.574 -10.196 15.703 1.00 82.69 178 GLN A O 1
ATOM 1286 N N . THR A 1 179 ? -11.351 -9.160 17.291 1.00 76.06 179 THR A N 1
ATOM 1287 C CA . THR A 1 179 ? -10.903 -10.376 17.995 1.00 76.06 179 THR A CA 1
ATOM 1288 C C . THR A 1 179 ? -11.168 -10.313 19.482 1.00 76.06 179 THR A C 1
ATOM 1290 O O . THR A 1 179 ? -10.902 -9.230 20.057 1.00 76.06 179 THR A O 1
#

Nearest PDB structures (foldseek):
  5apa-assembly1_A  TM=2.018E-01  e=9.451E-02  Homo sapiens
  8re7-assembly1_A  TM=2.074E-01  e=8.006E-02  Homo sapiens
  8re6-assembly1_A  TM=2.010E-01  e=1.317E-01  Homo sapiens
  5jqy-assembly1_A  TM=2.078E-01  e=1.471E-01  Homo sapiens
  6q9i-assembly1_A  TM=2.080E-01  e=2.289E-01  Homo sapiens

Solvent-acc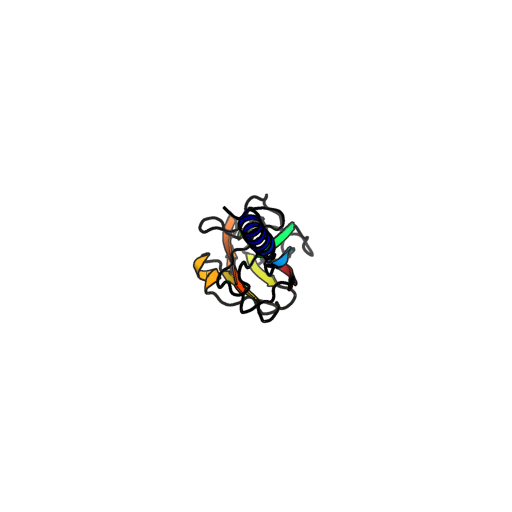essible surface area (backbone atoms only — not comparable to full-atom values): 9332 Å² total; per-residue (Å²): 131,66,67,72,60,59,54,54,55,51,53,55,55,58,63,60,63,70,68,64,70,78,74,47,48,25,33,39,42,30,40,35,26,32,24,40,57,78,46,30,36,42,25,42,56,96,51,73,70,42,70,33,33,85,88,34,50,79,78,49,44,36,27,34,68,27,88,74,16,49,38,61,60,27,57,38,24,37,59,98,53,90,45,45,42,48,99,90,38,42,49,32,41,40,33,27,70,37,88,57,34,29,38,37,33,52,31,36,78,57,67,64,60,95,33,48,40,39,13,52,26,70,83,36,57,70,47,4,47,74,38,68,64,53,56,48,78,63,40,78,58,77,42,81,31,46,52,78,32,71,48,51,30,18,51,16,31,28,31,56,74,40,55,44,79,54,69,45,80,42,44,34,38,40,33,41,40,84,103